Protein AF-A0A0F3QF78-F1 (afdb_monomer_lite)

Foldseek 3Di:
DQDPVNLLVLLVLLLVLLVVCAVVLCVLCVVVVVVQFQWKWKKKAFQQQKIFINTYPDDSVLSVCCSHPAQDQFDVVLVVQQPDAADPKDKDWDDQDCVVGDCVRHVPLVSCVVRVNSARKMWIWHCDPQGIIMIMITHGDDDNVVSVVCCVVCVVVVSVSVVSCCVSCVVVPDCPPVSNIRGHPDGGGRDHPD

Organism: NCBI:txid1359193

Secondary structure (DSSP, 8-state):
---HHHHHHHHHHHHHHHHHHHHHHHHHHHHHHTTT--EEEEEEEETTSEEEEEE-S--HHHHHHHHHH--S--HHHHHHHHH--SSS-EEEEPPSSGGGS-TTT-HHHHHHHHTT--TT-EEEEEEETTTEEEEEEEE-SS-HHHHHHHHHH-HHHHHHHHHHHHHHTTTTS--SSGGG-EE-SS--------

Structure (mmCIF, N/CA/C/O backbone):
data_AF-A0A0F3QF78-F1
#
_entry.id   AF-A0A0F3QF78-F1
#
loop_
_atom_site.group_PDB
_atom_site.id
_atom_site.type_symbol
_atom_site.label_atom_id
_atom_site.label_alt_id
_atom_site.label_comp_id
_atom_site.label_asym_id
_atom_site.label_entity_id
_atom_site.label_seq_id
_atom_site.pdbx_PDB_ins_code
_atom_site.Cartn_x
_atom_site.Cartn_y
_atom_site.Cartn_z
_atom_site.occupancy
_atom_site.B_iso_or_equiv
_atom_site.auth_seq_id
_atom_site.auth_comp_id
_atom_site.auth_asym_id
_atom_site.auth_atom_id
_atom_site.pdbx_PDB_model_num
ATOM 1 N N . MET A 1 1 ? -8.004 -9.080 23.004 1.00 41.56 1 MET A N 1
ATOM 2 C CA . MET A 1 1 ? -7.334 -10.074 22.142 1.00 41.56 1 MET A CA 1
ATOM 3 C C . MET A 1 1 ? -8.347 -10.484 21.096 1.00 41.56 1 MET A C 1
ATOM 5 O O . MET A 1 1 ? -9.392 -10.972 21.491 1.00 41.56 1 MET A O 1
ATOM 9 N N . LEU A 1 2 ? -8.104 -10.202 19.815 1.00 51.88 2 LEU A N 1
ATOM 10 C CA . LEU A 1 2 ? -8.829 -10.888 18.743 1.00 51.88 2 LEU A CA 1
ATOM 11 C C . LEU A 1 2 ? -8.222 -12.293 18.626 1.00 51.88 2 LEU A C 1
ATOM 13 O O . LEU A 1 2 ? -7.009 -12.409 18.447 1.00 51.88 2 LEU A O 1
ATOM 17 N N . ASP A 1 3 ? -9.034 -13.339 18.768 1.00 61.72 3 ASP A N 1
ATOM 18 C CA . ASP A 1 3 ? -8.589 -14.725 18.591 1.00 61.72 3 ASP A CA 1
ATOM 19 C C . ASP A 1 3 ? -8.115 -14.983 17.149 1.00 61.72 3 ASP A C 1
ATOM 21 O O . ASP A 1 3 ? -8.590 -14.363 16.196 1.00 61.72 3 ASP A O 1
ATOM 25 N N . MET A 1 4 ? -7.177 -15.919 16.956 1.00 56.44 4 MET A N 1
ATOM 26 C CA . MET A 1 4 ? -6.619 -16.223 15.624 1.00 56.44 4 MET A CA 1
ATOM 27 C C . MET A 1 4 ? -7.665 -16.698 14.599 1.00 56.44 4 MET A C 1
ATOM 29 O O . MET A 1 4 ? -7.493 -16.449 13.404 1.00 56.44 4 MET A O 1
ATOM 33 N N . LEU A 1 5 ? -8.734 -17.361 15.053 1.00 55.44 5 LEU A N 1
ATOM 34 C CA . LEU A 1 5 ? -9.875 -17.742 14.211 1.00 55.44 5 LEU A CA 1
ATOM 35 C C . LEU A 1 5 ? -10.609 -16.497 13.686 1.00 55.44 5 LEU A C 1
ATOM 37 O O . LEU A 1 5 ? -10.837 -16.383 12.484 1.00 55.44 5 LEU A O 1
ATOM 41 N N . ASN A 1 6 ? -10.823 -15.502 14.550 1.00 70.06 6 ASN A N 1
ATOM 42 C CA . ASN A 1 6 ? -11.482 -14.241 14.209 1.00 70.06 6 ASN A CA 1
ATOM 43 C C . ASN A 1 6 ? -10.662 -13.407 13.196 1.00 70.06 6 ASN A C 1
ATOM 45 O O . ASN A 1 6 ? -11.210 -12.823 12.264 1.00 70.06 6 ASN A O 1
ATOM 49 N N . LEU A 1 7 ? -9.325 -13.420 13.294 1.00 74.38 7 LEU A N 1
ATOM 50 C CA . LEU A 1 7 ? -8.454 -12.757 12.306 1.00 74.38 7 LEU A CA 1
ATOM 51 C C . LEU A 1 7 ? -8.557 -13.368 10.902 1.00 74.38 7 LEU A C 1
ATOM 53 O O . LEU A 1 7 ? -8.432 -12.655 9.909 1.00 74.38 7 LEU A O 1
ATOM 57 N N . THR A 1 8 ? -8.749 -14.684 10.809 1.00 79.75 8 THR A N 1
ATOM 58 C CA . THR A 1 8 ? -8.844 -15.373 9.514 1.00 79.75 8 THR A CA 1
ATOM 59 C C . THR A 1 8 ? -10.152 -15.020 8.813 1.00 79.75 8 THR A C 1
ATOM 61 O O . THR A 1 8 ? -10.133 -14.664 7.638 1.00 79.75 8 THR A O 1
ATOM 64 N N . GLU A 1 9 ? -11.265 -15.037 9.547 1.00 83.12 9 GLU A N 1
ATOM 65 C CA . GLU A 1 9 ? -12.579 -14.630 9.037 1.00 83.12 9 GLU A CA 1
ATOM 66 C C . GLU A 1 9 ? -12.606 -13.145 8.657 1.00 83.12 9 GLU A C 1
ATOM 68 O O . GLU A 1 9 ? -13.048 -12.788 7.565 1.00 83.12 9 GLU A O 1
ATOM 73 N N . THR A 1 10 ? -12.049 -12.280 9.509 1.00 84.94 10 THR A N 1
ATOM 74 C CA . THR A 1 10 ? -11.982 -10.837 9.246 1.00 84.94 10 THR A CA 1
ATOM 75 C C . THR A 1 10 ? -11.169 -10.532 7.985 1.00 84.94 10 THR A C 1
ATOM 77 O O . THR A 1 10 ? -11.628 -9.804 7.105 1.00 84.94 10 THR A O 1
ATOM 80 N N . ASN A 1 11 ? -9.987 -11.139 7.830 1.00 91.88 11 ASN A N 1
ATOM 81 C CA . ASN A 1 11 ? -9.174 -10.939 6.628 1.00 91.88 11 ASN A CA 1
ATOM 82 C C . ASN A 1 11 ? -9.840 -11.521 5.370 1.00 91.88 11 ASN A C 1
ATOM 84 O O . ASN A 1 11 ? -9.614 -11.002 4.278 1.00 91.88 11 ASN A O 1
ATOM 88 N N . ALA A 1 12 ? -10.670 -12.561 5.499 1.00 91.31 12 ALA A N 1
ATOM 89 C CA . ALA A 1 12 ? -11.446 -13.087 4.381 1.00 91.31 12 ALA A CA 1
ATOM 90 C C . ALA A 1 12 ? -12.520 -12.091 3.909 1.00 91.31 12 ALA A C 1
ATOM 92 O O . ALA A 1 12 ? -12.673 -11.901 2.703 1.00 91.31 12 ALA A O 1
ATOM 93 N N . LEU A 1 13 ? -13.215 -11.409 4.828 1.00 92.56 13 LEU A N 1
ATOM 94 C CA . LEU A 1 13 ? -14.165 -10.341 4.481 1.00 92.56 13 LEU A CA 1
ATOM 95 C C . LEU A 1 13 ? -13.466 -9.165 3.789 1.00 92.56 13 LEU A C 1
ATOM 97 O O . LEU A 1 13 ? -13.907 -8.724 2.727 1.00 92.56 13 LEU A O 1
ATOM 101 N N . ALA A 1 14 ? -12.325 -8.726 4.323 1.00 94.38 14 ALA A N 1
ATOM 102 C CA . ALA A 1 14 ? -11.518 -7.676 3.707 1.00 94.38 14 ALA A CA 1
ATOM 103 C C . ALA A 1 14 ? -11.024 -8.067 2.303 1.00 94.38 14 ALA A C 1
ATOM 105 O O . ALA A 1 14 ? -10.993 -7.231 1.398 1.00 94.38 14 ALA A O 1
ATOM 106 N N . TYR A 1 15 ? -10.696 -9.344 2.085 1.00 94.88 15 TYR A N 1
ATOM 107 C CA . TYR A 1 15 ? -10.351 -9.860 0.762 1.00 94.88 15 TYR A CA 1
ATOM 108 C C . TYR A 1 15 ? -11.537 -9.820 -0.214 1.00 94.88 15 TYR A C 1
ATOM 110 O O . TYR A 1 15 ? -11.370 -9.404 -1.360 1.00 94.88 15 TYR A O 1
ATOM 118 N N . GLN A 1 16 ? -12.748 -10.179 0.226 1.00 94.31 16 GLN A N 1
ATOM 119 C CA . GLN A 1 16 ? -13.951 -10.045 -0.609 1.00 94.31 16 GLN A CA 1
ATOM 120 C C . GLN A 1 16 ? -14.228 -8.584 -0.970 1.00 94.31 16 GLN A C 1
ATOM 122 O O . GLN A 1 16 ? -14.520 -8.270 -2.128 1.00 94.31 16 GLN A O 1
ATOM 127 N N . TYR A 1 17 ? -14.065 -7.673 -0.008 1.00 95.69 17 TYR A N 1
ATOM 128 C CA . TYR A 1 17 ? -14.148 -6.246 -0.284 1.00 95.69 17 TYR A CA 1
ATOM 129 C C . TYR A 1 17 ? -13.103 -5.825 -1.323 1.00 95.69 17 TYR A C 1
ATOM 131 O O . TYR A 1 17 ? -13.468 -5.242 -2.344 1.00 95.69 17 TYR A O 1
ATOM 139 N N . TYR A 1 18 ? -11.835 -6.201 -1.137 1.00 94.62 18 TYR A N 1
ATOM 140 C CA . TYR A 1 18 ? -10.762 -5.948 -2.099 1.00 94.62 18 TYR A CA 1
ATOM 141 C C . TYR A 1 18 ? -11.145 -6.388 -3.523 1.00 94.62 18 TYR A C 1
ATOM 143 O O . TYR A 1 18 ? -11.019 -5.587 -4.458 1.00 94.62 18 TYR A O 1
ATOM 151 N N . LEU A 1 19 ? -11.676 -7.605 -3.694 1.00 94.06 19 LEU A N 1
ATOM 152 C CA . LEU A 1 19 ? -12.116 -8.119 -4.997 1.00 94.06 19 LEU A CA 1
ATOM 153 C C . LEU A 1 19 ? -13.205 -7.236 -5.620 1.00 94.06 19 LEU A C 1
ATOM 155 O O . LEU A 1 19 ? -13.133 -6.909 -6.806 1.00 94.06 19 LEU A O 1
ATOM 159 N N . SER A 1 20 ? -14.167 -6.774 -4.817 1.00 94.31 20 SER A N 1
ATOM 160 C CA . SER A 1 20 ? -15.244 -5.892 -5.286 1.00 94.31 20 SER A CA 1
ATOM 161 C C . SER A 1 20 ? -14.746 -4.525 -5.785 1.00 94.31 20 SER A C 1
ATOM 163 O O . SER A 1 20 ? -15.390 -3.898 -6.629 1.00 94.31 20 SER A O 1
ATOM 165 N N . THR A 1 21 ? -13.579 -4.066 -5.315 1.00 93.69 21 THR A N 1
ATOM 166 C CA . THR A 1 21 ? -13.023 -2.753 -5.686 1.00 93.69 21 THR A CA 1
ATOM 167 C C . THR A 1 21 ? -12.206 -2.759 -6.981 1.00 93.69 21 THR A C 1
ATOM 169 O O . THR A 1 21 ? -12.009 -1.694 -7.567 1.00 93.69 21 THR A O 1
ATOM 172 N N . GLN A 1 22 ? -11.767 -3.923 -7.482 1.00 91.56 22 GLN A N 1
ATOM 173 C CA . GLN A 1 22 ? -10.723 -4.019 -8.518 1.00 91.56 22 GLN A CA 1
ATOM 174 C C . GLN A 1 22 ? -11.031 -3.260 -9.806 1.00 91.56 22 GLN A C 1
ATOM 176 O O . GLN A 1 22 ? -10.193 -2.509 -10.308 1.00 91.56 22 GLN A O 1
ATOM 181 N N . LYS A 1 23 ? -12.253 -3.402 -10.327 1.00 90.69 23 LYS A N 1
ATOM 182 C CA . LYS A 1 23 ? -12.660 -2.707 -11.555 1.00 90.69 23 LYS A CA 1
ATOM 183 C C . LYS A 1 23 ? -12.596 -1.188 -11.387 1.00 90.69 23 LYS A C 1
ATOM 185 O O . LYS A 1 23 ? -12.141 -0.490 -12.287 1.00 90.69 23 LYS A O 1
ATOM 190 N N . ARG A 1 24 ? -13.042 -0.683 -10.233 1.00 92.56 24 ARG A N 1
ATOM 191 C CA . ARG A 1 24 ? -13.052 0.754 -9.936 1.00 92.56 24 ARG A CA 1
ATOM 192 C C . ARG A 1 24 ? -11.651 1.280 -9.681 1.00 92.56 24 ARG A C 1
ATOM 194 O O . ARG A 1 24 ? -11.313 2.319 -10.232 1.00 92.56 24 ARG A O 1
ATOM 201 N N . LEU A 1 25 ? -10.840 0.548 -8.913 1.00 91.44 25 LEU A N 1
ATOM 202 C CA . LEU A 1 25 ? -9.431 0.881 -8.722 1.00 91.44 25 LEU A CA 1
ATOM 203 C C . LEU A 1 25 ? -8.745 1.029 -10.073 1.00 91.44 25 LEU A C 1
ATOM 205 O O . LEU A 1 25 ? -8.172 2.084 -10.317 1.00 91.44 25 LEU A O 1
ATOM 209 N N . LYS A 1 26 ? -8.917 0.055 -10.978 1.00 88.44 26 LYS A N 1
ATOM 210 C CA . LYS A 1 26 ? -8.410 0.124 -12.354 1.00 88.44 26 LYS A CA 1
ATOM 211 C C . LYS A 1 26 ? -8.731 1.424 -13.061 1.00 88.44 26 LYS A C 1
ATOM 213 O O . LYS A 1 26 ? -7.821 2.132 -13.472 1.00 88.44 26 LYS A O 1
ATOM 218 N N . THR A 1 27 ? -9.999 1.798 -13.110 1.00 89.94 27 THR A N 1
ATOM 219 C CA . THR A 1 27 ? -10.388 3.065 -13.731 1.00 89.94 27 THR A CA 1
ATOM 220 C C . THR A 1 27 ? -9.729 4.282 -13.074 1.00 89.94 27 THR A C 1
ATOM 222 O O . THR A 1 27 ? -9.403 5.238 -13.772 1.00 89.94 27 THR A O 1
ATOM 225 N N . ILE A 1 28 ? -9.517 4.263 -11.755 1.00 90.94 28 ILE A N 1
ATOM 226 C CA . ILE A 1 28 ? -8.902 5.386 -11.041 1.00 90.94 28 ILE A CA 1
ATOM 227 C C . ILE A 1 28 ? -7.410 5.498 -11.371 1.00 90.94 28 ILE A C 1
ATOM 229 O O . ILE A 1 28 ? -6.971 6.609 -11.641 1.00 90.94 28 ILE A O 1
ATOM 233 N N . TYR A 1 29 ? -6.640 4.402 -11.392 1.00 85.94 29 TYR A N 1
ATOM 234 C CA . TYR A 1 29 ? -5.182 4.464 -11.615 1.00 85.94 29 TYR A CA 1
ATOM 235 C C . TYR A 1 29 ? -4.748 4.304 -13.083 1.00 85.94 29 TYR A C 1
ATOM 237 O O . TYR A 1 29 ? -3.570 4.493 -13.373 1.00 85.94 29 TYR A O 1
ATOM 245 N N . ASP A 1 30 ? -5.658 4.016 -14.021 1.00 85.88 30 ASP A N 1
ATOM 246 C CA . ASP A 1 30 ? -5.328 3.792 -15.443 1.00 85.88 30 ASP A CA 1
ATOM 247 C C . ASP A 1 30 ? -4.498 4.932 -16.067 1.00 85.88 30 ASP A C 1
ATOM 249 O O . ASP A 1 30 ? -3.642 4.692 -16.920 1.00 85.88 30 ASP A O 1
ATOM 253 N N . HIS A 1 31 ? -4.686 6.171 -15.601 1.00 80.50 31 HIS A N 1
ATOM 254 C CA . HIS A 1 31 ? -3.882 7.311 -16.040 1.00 80.50 31 HIS A CA 1
ATOM 255 C C . HIS A 1 31 ? -2.394 7.175 -15.661 1.00 80.50 31 HIS A C 1
ATOM 257 O O . HIS A 1 31 ? -1.539 7.547 -16.458 1.00 80.50 31 HIS A O 1
ATOM 263 N N . LEU A 1 32 ? -2.058 6.585 -14.509 1.00 79.12 32 LEU A N 1
ATOM 264 C CA . LEU A 1 32 ? -0.670 6.348 -14.088 1.00 79.12 32 LEU A CA 1
ATOM 265 C C . LEU A 1 32 ? 0.006 5.243 -14.908 1.00 79.12 32 LEU A C 1
ATOM 267 O O . LEU A 1 32 ? 1.188 5.362 -15.230 1.00 79.12 32 LEU A O 1
ATOM 271 N N . ILE A 1 33 ? -0.746 4.217 -15.327 1.00 79.94 33 ILE A N 1
ATOM 272 C CA . ILE A 1 33 ? -0.226 3.173 -16.229 1.00 79.94 33 ILE A CA 1
ATOM 273 C C . ILE A 1 33 ? 0.268 3.803 -17.528 1.00 79.94 33 ILE A C 1
ATOM 275 O O . ILE A 1 33 ? 1.361 3.490 -17.995 1.00 79.94 33 ILE A O 1
ATOM 279 N N . SER A 1 34 ? -0.516 4.729 -18.091 1.00 78.75 34 SER A N 1
ATOM 280 C CA . SER A 1 34 ? -0.160 5.414 -19.340 1.00 78.75 34 SER A CA 1
ATOM 281 C C . SER A 1 34 ? 1.133 6.237 -19.246 1.00 78.75 34 SER A C 1
ATOM 283 O O . SER A 1 34 ? 1.720 6.574 -20.271 1.00 78.75 34 SER A O 1
ATOM 285 N N . LEU A 1 35 ? 1.605 6.510 -18.025 1.00 78.06 35 LEU A N 1
ATOM 286 C CA . LEU A 1 35 ? 2.819 7.267 -17.721 1.00 78.06 35 LEU A CA 1
ATOM 287 C C . LEU A 1 35 ? 4.013 6.358 -17.383 1.00 78.06 35 LEU A C 1
ATOM 289 O O . LEU A 1 35 ? 5.064 6.852 -16.985 1.00 78.06 35 LEU A O 1
ATOM 293 N N . GLY A 1 36 ? 3.868 5.039 -17.548 1.00 79.25 36 GLY A N 1
ATOM 294 C CA . GLY A 1 36 ? 4.932 4.068 -17.289 1.00 79.25 36 GLY A CA 1
ATOM 295 C C . GLY A 1 36 ? 5.011 3.590 -15.839 1.00 79.25 36 GLY A C 1
ATOM 296 O O . GLY A 1 36 ? 6.038 3.043 -15.443 1.00 79.25 36 GLY A O 1
ATOM 297 N N . VAL A 1 37 ? 3.944 3.771 -15.051 1.00 83.44 37 VAL A N 1
ATOM 298 C CA . VAL A 1 37 ? 3.830 3.246 -13.684 1.00 83.44 37 VAL A CA 1
ATOM 299 C C . VAL A 1 37 ? 2.855 2.059 -13.681 1.00 83.44 37 VAL A C 1
ATOM 301 O O . VAL A 1 37 ? 1.656 2.237 -13.456 1.00 83.44 37 VAL A O 1
ATOM 304 N N . PRO A 1 38 ? 3.327 0.834 -13.987 1.00 82.75 38 PRO A N 1
ATOM 305 C CA . PRO A 1 38 ? 2.468 -0.338 -14.175 1.00 82.75 38 PRO A CA 1
ATOM 306 C C . PRO A 1 38 ? 1.800 -0.832 -12.890 1.00 82.75 38 PRO A C 1
ATOM 308 O O . PRO A 1 38 ? 0.838 -1.596 -12.960 1.00 82.75 38 PRO A O 1
ATOM 311 N N . PHE A 1 39 ? 2.295 -0.420 -11.724 1.00 87.31 39 PHE A N 1
ATOM 312 C CA . PHE A 1 39 ? 1.766 -0.830 -10.431 1.00 87.31 39 PHE A CA 1
ATOM 313 C C . PHE A 1 39 ? 1.441 0.383 -9.575 1.00 87.31 39 PHE A C 1
ATOM 315 O O . PHE A 1 39 ? 2.299 1.237 -9.340 1.00 87.31 39 PHE A O 1
ATOM 322 N N . PHE A 1 40 ? 0.223 0.385 -9.045 1.00 90.31 40 PHE A N 1
ATOM 323 C CA . PHE A 1 40 ? -0.203 1.298 -8.001 1.00 90.31 40 PHE A CA 1
ATOM 324 C C . PHE A 1 40 ? -0.798 0.510 -6.834 1.00 90.31 40 PHE A C 1
ATOM 326 O O . PHE A 1 40 ? -1.651 -0.364 -7.026 1.00 90.31 40 PHE A O 1
ATOM 333 N N . GLY A 1 41 ? -0.393 0.847 -5.617 1.00 92.56 41 GLY A N 1
ATOM 334 C CA . GLY A 1 41 ? -1.006 0.325 -4.406 1.00 92.56 41 GLY A CA 1
ATOM 335 C C . GLY A 1 41 ? -1.268 1.422 -3.391 1.00 92.56 41 GLY A C 1
ATOM 336 O O . GLY A 1 41 ? -0.461 2.323 -3.215 1.00 92.56 41 GLY A O 1
ATOM 337 N N . TYR A 1 42 ? -2.386 1.314 -2.693 1.00 96.12 42 TYR A N 1
ATOM 338 C CA . TYR A 1 42 ? -2.726 2.129 -1.540 1.00 96.12 42 TYR A CA 1
ATOM 339 C C . TYR A 1 42 ? -2.887 1.221 -0.326 1.00 96.12 42 TYR A C 1
ATOM 341 O O . TYR A 1 42 ? -3.539 0.179 -0.410 1.00 96.12 42 TYR A O 1
ATOM 349 N N . ILE A 1 43 ? -2.320 1.610 0.812 1.00 96.31 43 ILE A N 1
ATOM 350 C CA . ILE A 1 43 ? -2.610 0.974 2.094 1.00 96.31 43 ILE A CA 1
ATOM 351 C C . ILE A 1 43 ? -2.852 2.049 3.147 1.00 96.31 43 ILE A C 1
ATOM 353 O O . ILE A 1 43 ? -1.973 2.860 3.429 1.00 96.31 43 ILE A O 1
ATOM 357 N N . LYS A 1 44 ? -4.023 2.002 3.783 1.00 97.38 44 LYS A N 1
ATOM 358 C CA . LYS A 1 44 ? -4.313 2.758 5.008 1.00 97.38 44 LYS A CA 1
ATOM 359 C C . LYS A 1 44 ? -4.020 1.892 6.219 1.00 97.38 44 LYS A C 1
ATOM 361 O O . LYS A 1 44 ? -4.514 0.772 6.274 1.00 97.38 44 LYS A O 1
ATOM 366 N N . ILE A 1 45 ? -3.243 2.375 7.180 1.00 95.75 45 ILE A N 1
ATOM 367 C CA . ILE A 1 45 ? -2.721 1.577 8.294 1.00 95.75 45 ILE A CA 1
ATOM 368 C C . ILE A 1 45 ? -3.003 2.289 9.616 1.00 95.75 45 ILE A C 1
ATOM 370 O O . ILE A 1 45 ? -2.634 3.448 9.786 1.00 95.75 45 ILE A O 1
ATOM 374 N N . PHE A 1 46 ? -3.597 1.582 10.576 1.00 95.06 46 PHE A N 1
ATOM 375 C CA . PHE A 1 46 ? -3.970 2.116 11.886 1.00 95.06 46 PHE A CA 1
ATOM 376 C C . PHE A 1 46 ? -3.066 1.582 13.008 1.00 95.06 46 PHE A C 1
ATOM 378 O O . PHE A 1 46 ? -2.440 0.524 12.893 1.00 95.06 46 PHE A O 1
ATOM 385 N N . LYS A 1 47 ? -3.019 2.304 14.138 1.00 92.62 47 LYS A N 1
ATOM 386 C CA . LYS A 1 47 ? -2.219 1.930 15.325 1.00 92.62 47 LYS A CA 1
ATOM 387 C C . LYS A 1 47 ? -2.593 0.566 15.908 1.00 92.62 47 LYS A C 1
ATOM 389 O O . LYS A 1 47 ? -1.747 -0.138 16.457 1.00 92.62 47 LYS A O 1
ATOM 394 N N . ASP A 1 48 ? -3.859 0.177 15.800 1.00 91.94 48 ASP A N 1
ATOM 395 C CA . ASP A 1 48 ? -4.353 -1.099 16.321 1.00 91.94 48 ASP A CA 1
ATOM 396 C C . ASP A 1 48 ? -3.940 -2.314 15.473 1.00 91.94 48 ASP A C 1
ATOM 398 O O . ASP A 1 48 ? -4.207 -3.445 15.875 1.00 91.94 48 ASP A O 1
ATOM 402 N N . GLY A 1 49 ? -3.255 -2.088 14.347 1.00 92.25 49 GLY A N 1
ATOM 403 C CA . GLY A 1 49 ? -2.850 -3.125 13.405 1.00 92.25 49 GLY A CA 1
ATOM 404 C C . GLY A 1 49 ? -3.888 -3.405 12.322 1.00 92.25 49 GLY A C 1
ATOM 405 O O . GLY A 1 49 ? -3.606 -4.211 11.434 1.00 92.25 49 GLY A O 1
ATOM 406 N N . SER A 1 50 ? -5.056 -2.755 12.360 1.00 94.81 50 SER A N 1
ATOM 407 C CA . SER A 1 50 ? -6.005 -2.797 11.251 1.00 94.81 50 SER A CA 1
ATOM 408 C C . SER A 1 50 ? -5.470 -2.021 10.051 1.00 94.81 50 SER A C 1
ATOM 410 O O . SER A 1 50 ? -4.675 -1.083 10.187 1.00 94.81 50 SER A O 1
ATOM 412 N N . TYR A 1 51 ? -5.872 -2.432 8.854 1.00 96.12 51 TYR A N 1
ATOM 413 C CA . TYR A 1 51 ? -5.440 -1.797 7.623 1.00 96.12 51 TYR A CA 1
ATOM 414 C C . TYR A 1 51 ? -6.399 -2.072 6.461 1.00 96.12 51 TYR A C 1
ATOM 416 O O . TYR A 1 51 ? -7.124 -3.066 6.444 1.00 96.12 51 TYR A O 1
ATOM 424 N N . LEU A 1 52 ? -6.380 -1.184 5.470 1.00 96.88 52 LEU A N 1
ATOM 425 C CA . LEU A 1 52 ? -7.136 -1.296 4.228 1.00 96.88 52 LEU A CA 1
ATOM 426 C C . LEU A 1 52 ? -6.164 -1.341 3.043 1.00 96.88 52 LEU A C 1
ATOM 428 O O . LEU A 1 52 ? -5.604 -0.295 2.710 1.00 96.88 52 LEU A O 1
ATOM 432 N N . PRO A 1 53 ? -5.957 -2.503 2.401 1.00 94.88 53 PRO A N 1
ATOM 433 C CA . PRO A 1 53 ? -5.148 -2.602 1.194 1.00 94.88 53 PRO A CA 1
ATOM 434 C C . PRO A 1 53 ? -6.015 -2.461 -0.068 1.00 94.88 53 PRO A C 1
ATOM 436 O O . PRO A 1 53 ? -6.969 -3.208 -0.280 1.00 94.88 53 PRO A O 1
ATOM 439 N N . LEU A 1 54 ? -5.645 -1.540 -0.950 1.00 94.31 54 LEU A N 1
ATOM 440 C CA . LEU A 1 54 ? -6.210 -1.368 -2.286 1.00 94.31 54 LEU A CA 1
ATOM 441 C C . LEU A 1 54 ? -5.062 -1.407 -3.292 1.00 94.31 54 LEU A C 1
ATOM 443 O O . LEU A 1 54 ? -4.428 -0.398 -3.585 1.00 94.31 54 LEU A O 1
ATOM 447 N N . ILE A 1 55 ? -4.763 -2.605 -3.783 1.00 90.12 55 ILE A N 1
ATOM 448 C CA . ILE A 1 55 ? -3.629 -2.857 -4.674 1.00 90.12 55 ILE A CA 1
ATOM 449 C C . ILE A 1 55 ? -4.140 -3.214 -6.060 1.00 90.12 55 ILE A C 1
ATOM 451 O O . ILE A 1 55 ? -5.071 -4.008 -6.207 1.00 90.12 55 ILE A O 1
ATOM 455 N N . SER A 1 56 ? -3.529 -2.617 -7.070 1.00 84.12 56 SER A N 1
ATOM 456 C CA . SER A 1 56 ? -3.957 -2.770 -8.444 1.00 84.12 56 SER A CA 1
ATOM 457 C C . SER A 1 56 ? -3.002 -3.586 -9.307 1.00 84.12 56 SER A C 1
ATOM 459 O O . SER A 1 56 ? -1.861 -3.828 -8.926 1.00 84.12 56 SER A O 1
ATOM 461 N N . ASN A 1 57 ? -3.500 -3.998 -10.479 1.00 74.94 57 ASN A N 1
ATOM 462 C CA . ASN A 1 57 ? -2.750 -4.723 -11.507 1.00 74.94 57 ASN A CA 1
ATOM 463 C C . ASN A 1 57 ? -2.024 -5.972 -10.983 1.00 74.94 57 ASN A C 1
ATOM 465 O O . ASN A 1 57 ? -0.878 -6.238 -11.339 1.00 74.94 57 ASN A O 1
ATOM 469 N N . ILE A 1 58 ? -2.682 -6.715 -10.094 1.00 83.00 58 ILE A N 1
ATOM 470 C CA . ILE A 1 58 ? -2.075 -7.837 -9.390 1.00 83.00 58 ILE A CA 1
ATOM 471 C C . ILE A 1 58 ? -2.936 -9.084 -9.494 1.00 83.00 58 ILE A C 1
ATOM 473 O O . ILE A 1 58 ? -4.154 -9.006 -9.675 1.00 83.00 58 ILE A O 1
ATOM 477 N N . THR A 1 59 ? -2.296 -10.244 -9.399 1.00 84.88 59 THR A N 1
ATOM 478 C CA . THR A 1 59 ? -2.997 -11.514 -9.530 1.00 84.88 59 THR A CA 1
ATOM 479 C C . THR A 1 59 ? -3.820 -11.824 -8.282 1.00 84.88 59 THR A C 1
ATOM 481 O O . THR A 1 59 ? -3.503 -11.413 -7.158 1.00 84.88 59 THR A O 1
ATOM 484 N N . THR A 1 60 ? -4.904 -12.571 -8.474 1.00 87.12 60 THR A N 1
ATOM 485 C CA . THR A 1 60 ? -5.770 -13.019 -7.381 1.00 87.12 60 THR A CA 1
ATOM 486 C C . THR A 1 60 ? -4.996 -13.893 -6.390 1.00 87.12 60 THR A C 1
ATOM 488 O O . THR A 1 60 ? -5.229 -13.787 -5.185 1.00 87.12 60 THR A O 1
ATOM 491 N N . GLU A 1 61 ? -4.028 -14.671 -6.879 1.00 90.69 61 GLU A N 1
ATOM 492 C CA . GLU A 1 61 ? -3.144 -15.537 -6.098 1.00 90.69 61 GLU A CA 1
ATOM 493 C C . GLU A 1 61 ? -2.253 -14.739 -5.145 1.00 90.69 61 GLU A C 1
ATOM 495 O O . GLU A 1 61 ? -2.149 -15.098 -3.971 1.00 90.69 61 GLU A O 1
ATOM 500 N N . PHE A 1 62 ? -1.650 -13.635 -5.607 1.00 91.50 62 PHE A N 1
ATOM 501 C CA . PHE A 1 62 ? -0.851 -12.772 -4.734 1.00 91.50 62 PHE A CA 1
ATOM 502 C C . PHE A 1 62 ? -1.700 -12.245 -3.582 1.00 91.50 62 PHE A C 1
ATOM 504 O O . PHE A 1 62 ? -1.297 -12.324 -2.426 1.00 91.50 62 PHE A O 1
ATOM 511 N N . MET A 1 63 ? -2.890 -11.720 -3.878 1.00 92.06 63 MET A N 1
ATOM 512 C CA . MET A 1 63 ? -3.722 -11.119 -2.839 1.00 92.06 63 MET A CA 1
ATOM 513 C C . MET A 1 63 ? -4.270 -12.170 -1.886 1.00 92.06 63 MET A C 1
ATOM 515 O O . MET A 1 63 ? -4.302 -11.944 -0.679 1.00 92.06 63 MET A O 1
ATOM 519 N N . GLN A 1 64 ? -4.621 -13.352 -2.390 1.00 91.56 64 GLN A N 1
ATOM 520 C CA . GLN A 1 64 ? -4.989 -14.472 -1.535 1.00 91.56 64 GLN A CA 1
ATOM 521 C C . GLN A 1 64 ? -3.838 -14.846 -0.589 1.00 91.56 64 GLN A C 1
ATOM 523 O O . GLN A 1 64 ? -4.064 -15.009 0.614 1.00 91.56 64 GLN A O 1
ATOM 528 N N . ALA A 1 65 ? -2.602 -14.929 -1.091 1.00 91.38 65 ALA A N 1
ATOM 529 C CA . ALA A 1 65 ? -1.412 -15.152 -0.273 1.00 91.38 65 ALA A CA 1
ATOM 530 C C . ALA A 1 65 ? -1.196 -14.011 0.735 1.00 91.38 65 ALA A C 1
ATOM 532 O O . ALA A 1 65 ? -0.942 -14.266 1.911 1.00 91.38 65 ALA A O 1
ATOM 533 N N . TYR A 1 66 ? -1.383 -12.761 0.312 1.00 92.25 66 TYR A N 1
ATOM 534 C CA . TYR A 1 66 ? -1.253 -11.583 1.159 1.00 92.25 66 TYR A CA 1
ATOM 535 C C . TYR A 1 66 ? -2.209 -11.654 2.362 1.00 92.25 66 TYR A C 1
ATOM 537 O O . TYR A 1 66 ? -1.763 -11.636 3.508 1.00 92.25 66 TYR A O 1
ATOM 545 N N . PHE A 1 67 ? -3.514 -11.836 2.138 1.00 92.38 67 PHE A N 1
ATOM 546 C CA . PHE A 1 67 ? -4.501 -11.876 3.227 1.00 92.38 67 PHE A CA 1
ATOM 547 C C . PHE A 1 67 ? -4.377 -13.122 4.127 1.00 92.38 67 PHE A C 1
ATOM 549 O O . PHE A 1 67 ? -4.693 -13.061 5.324 1.00 92.38 67 PHE A O 1
ATOM 556 N N . SER A 1 68 ? -3.910 -14.252 3.583 1.00 87.12 68 SER A N 1
ATOM 557 C CA . SER A 1 68 ? -3.820 -15.524 4.316 1.00 87.12 68 SER A CA 1
ATOM 558 C C . SER A 1 68 ? -2.513 -15.698 5.095 1.00 87.12 68 SER A C 1
ATOM 560 O O . SER A 1 68 ? -2.554 -16.142 6.248 1.00 87.12 68 SER A O 1
ATOM 562 N N . ILE A 1 69 ? -1.371 -15.318 4.518 1.00 84.69 69 ILE A N 1
ATOM 563 C CA . ILE A 1 69 ? -0.029 -15.602 5.051 1.00 84.69 69 ILE A CA 1
ATOM 564 C C . ILE A 1 69 ? 0.518 -14.416 5.845 1.00 84.69 69 ILE A C 1
ATOM 566 O O . ILE A 1 69 ? 1.138 -14.610 6.893 1.00 84.69 69 ILE A O 1
ATOM 570 N N . ILE A 1 70 ? 0.280 -13.184 5.393 1.00 89.00 70 ILE A N 1
ATOM 571 C CA . ILE A 1 70 ? 0.898 -12.006 6.002 1.00 89.00 70 ILE A CA 1
ATOM 572 C C . ILE A 1 70 ? 0.198 -11.670 7.319 1.00 89.00 70 ILE A C 1
ATOM 574 O O . ILE A 1 70 ? -0.984 -11.337 7.368 1.00 89.00 70 ILE A O 1
ATOM 578 N N . LYS A 1 71 ? 0.951 -11.754 8.421 1.00 88.06 71 LYS A N 1
ATOM 579 C CA . LYS A 1 71 ? 0.463 -11.451 9.779 1.00 88.06 71 LYS A CA 1
ATOM 580 C C . LYS A 1 71 ? 1.109 -10.214 10.401 1.00 88.06 71 LYS A C 1
ATOM 582 O O . LYS A 1 71 ? 0.726 -9.834 11.505 1.00 88.06 71 LYS A O 1
ATOM 587 N N . ASN A 1 72 ? 2.077 -9.598 9.731 1.00 89.81 72 ASN A N 1
ATOM 588 C CA . ASN A 1 72 ? 2.781 -8.400 10.182 1.00 89.81 72 ASN A CA 1
ATOM 589 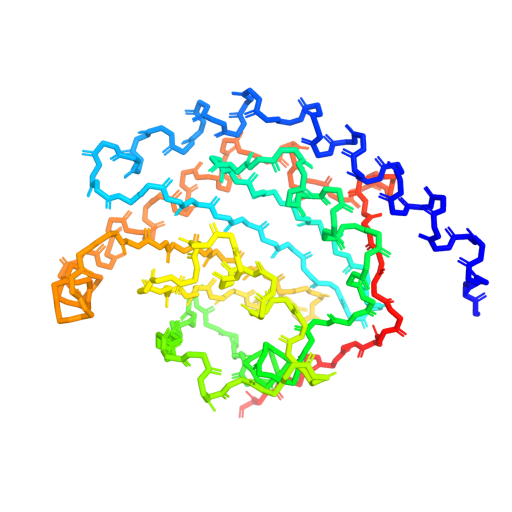C C . ASN A 1 72 ? 3.224 -7.555 8.973 1.00 89.81 72 ASN A C 1
ATOM 591 O O . ASN A 1 72 ? 3.357 -8.106 7.883 1.00 89.81 72 ASN A O 1
ATOM 595 N N . GLN A 1 73 ? 3.458 -6.249 9.166 1.00 88.19 73 GLN A N 1
ATOM 596 C CA . GLN A 1 73 ? 3.940 -5.362 8.087 1.00 88.19 73 GLN A CA 1
ATOM 597 C C . GLN A 1 73 ? 5.396 -5.628 7.688 1.00 88.19 73 GLN A C 1
ATOM 599 O O . GLN A 1 73 ? 5.844 -5.225 6.621 1.00 88.19 73 GLN A O 1
ATOM 604 N N . GLY A 1 74 ? 6.148 -6.279 8.566 1.00 92.38 74 GLY A N 1
ATOM 605 C CA . GLY A 1 74 ? 7.578 -6.469 8.442 1.00 92.38 74 GLY A CA 1
ATOM 606 C C . GLY A 1 74 ? 8.408 -5.338 9.051 1.00 92.38 74 GLY A C 1
ATOM 607 O O . GLY A 1 74 ? 7.920 -4.228 9.289 1.00 92.38 74 GLY A O 1
ATOM 608 N N . PHE A 1 75 ? 9.669 -5.636 9.350 1.00 92.81 75 PHE A N 1
ATOM 609 C CA . PHE A 1 75 ? 10.600 -4.752 10.048 1.00 92.81 75 PHE A CA 1
ATOM 610 C C . PHE A 1 75 ? 10.905 -3.485 9.246 1.00 92.81 75 PHE A C 1
ATOM 612 O O . PHE A 1 75 ? 10.867 -2.384 9.800 1.00 92.81 75 PHE A O 1
ATOM 619 N N . SER A 1 76 ? 11.149 -3.621 7.944 1.00 92.38 76 SER A N 1
ATOM 620 C CA . SER A 1 76 ? 11.511 -2.510 7.061 1.00 92.38 76 SER A CA 1
ATOM 621 C C . SER A 1 76 ? 10.358 -1.515 6.917 1.00 92.38 76 SER A C 1
ATOM 623 O O . SER A 1 76 ? 10.539 -0.322 7.159 1.00 92.38 76 SER A O 1
ATOM 625 N N . ALA A 1 77 ? 9.141 -2.000 6.638 1.00 91.19 77 ALA A N 1
ATOM 626 C CA . ALA A 1 77 ? 7.952 -1.146 6.548 1.00 91.19 77 ALA A CA 1
ATOM 627 C C . ALA A 1 77 ? 7.618 -0.510 7.900 1.00 91.19 77 ALA A C 1
ATOM 629 O O . ALA A 1 77 ? 7.314 0.677 7.961 1.00 91.19 77 ALA A O 1
ATOM 630 N N . THR A 1 78 ? 7.721 -1.269 8.997 1.00 92.31 78 THR A N 1
ATOM 631 C CA . THR A 1 78 ? 7.483 -0.732 10.346 1.00 92.31 78 THR A CA 1
ATOM 632 C C . THR A 1 78 ? 8.501 0.358 10.700 1.00 92.31 78 THR A C 1
ATOM 634 O O . THR A 1 78 ? 8.138 1.366 11.298 1.00 92.31 78 THR A O 1
ATOM 637 N N . THR A 1 79 ? 9.763 0.211 10.287 1.00 91.56 79 THR A N 1
ATOM 638 C CA . THR A 1 79 ? 10.801 1.234 10.488 1.00 91.56 79 THR A CA 1
ATOM 639 C C . THR A 1 79 ? 10.475 2.525 9.739 1.00 91.56 79 THR A C 1
ATOM 641 O O . THR A 1 79 ? 10.643 3.605 10.300 1.00 91.56 79 THR A O 1
ATOM 644 N N . VAL A 1 80 ? 9.986 2.426 8.501 1.00 91.94 80 VAL A N 1
ATOM 645 C CA . VAL A 1 80 ? 9.527 3.583 7.715 1.00 91.94 80 VAL A CA 1
ATOM 646 C C . VAL A 1 80 ? 8.322 4.255 8.373 1.00 91.94 80 VAL A C 1
ATOM 648 O O . VAL A 1 80 ? 8.337 5.461 8.607 1.00 91.94 80 VAL A O 1
ATOM 651 N N . ILE A 1 81 ? 7.314 3.464 8.742 1.00 90.94 81 ILE A N 1
ATOM 652 C CA . ILE A 1 81 ? 6.105 3.916 9.443 1.00 90.94 81 ILE A CA 1
ATOM 653 C C . ILE A 1 81 ? 6.465 4.695 10.713 1.00 90.94 81 ILE A C 1
ATOM 655 O O . ILE A 1 81 ? 5.985 5.806 10.909 1.00 90.94 81 ILE A O 1
ATOM 659 N N . ASN A 1 82 ? 7.364 4.159 11.538 1.00 88.44 82 ASN A N 1
ATOM 660 C CA . ASN A 1 82 ? 7.758 4.785 12.802 1.00 88.44 82 ASN A CA 1
ATOM 661 C C . ASN A 1 82 ? 8.589 6.069 12.623 1.00 88.44 82 ASN A C 1
ATOM 663 O O . ASN A 1 82 ? 8.727 6.831 13.575 1.00 88.44 82 ASN A O 1
ATOM 667 N N . LYS A 1 83 ? 9.179 6.282 11.441 1.00 88.62 83 LYS A N 1
ATOM 668 C CA . LYS A 1 83 ? 9.952 7.484 11.087 1.00 88.62 83 LYS A CA 1
ATOM 669 C C . LYS A 1 83 ? 9.143 8.493 10.270 1.00 88.62 83 LYS A C 1
ATOM 671 O O . LYS A 1 83 ? 9.666 9.554 9.946 1.00 88.62 83 LYS A O 1
ATOM 676 N N . THR A 1 84 ? 7.910 8.155 9.896 1.00 90.38 84 THR A N 1
ATOM 677 C CA . THR A 1 84 ? 7.045 9.041 9.116 1.00 90.38 84 THR A CA 1
ATOM 678 C C . THR A 1 84 ? 6.636 10.217 9.995 1.00 90.38 84 THR A C 1
ATOM 680 O O . THR A 1 84 ? 6.042 10.021 11.053 1.00 90.38 84 THR A O 1
ATOM 683 N N . ILE A 1 85 ? 6.952 11.431 9.554 1.00 88.00 85 ILE A N 1
ATOM 684 C CA . ILE A 1 85 ? 6.634 12.670 10.271 1.00 88.00 85 ILE A CA 1
ATOM 685 C C . ILE A 1 85 ? 5.406 13.357 9.666 1.00 88.00 85 ILE A C 1
ATOM 687 O O . ILE A 1 85 ? 4.958 13.015 8.567 1.00 88.00 85 ILE A O 1
ATOM 691 N N . ASN A 1 86 ? 4.852 14.335 10.388 1.00 87.88 86 ASN A N 1
ATOM 692 C CA . ASN A 1 86 ? 3.662 15.080 9.976 1.00 87.88 86 ASN A CA 1
ATOM 693 C C . ASN A 1 86 ? 3.982 16.129 8.892 1.00 87.88 86 ASN A C 1
ATOM 695 O O . ASN A 1 86 ? 3.989 17.335 9.135 1.00 87.88 86 ASN A O 1
ATOM 699 N N . THR A 1 87 ? 4.278 15.651 7.689 1.00 88.50 87 THR A N 1
ATOM 700 C CA . THR A 1 87 ? 4.474 16.447 6.471 1.00 88.50 87 THR A CA 1
ATOM 701 C C . THR A 1 87 ? 3.457 16.027 5.411 1.00 88.50 87 THR A C 1
ATOM 703 O O . THR A 1 87 ? 2.804 14.990 5.546 1.00 88.50 87 THR A O 1
ATOM 706 N N . LYS A 1 88 ? 3.317 16.821 4.334 1.00 89.06 88 LYS A N 1
ATOM 707 C CA . LYS A 1 88 ? 2.394 16.478 3.237 1.00 89.06 88 LYS A CA 1
ATOM 708 C C . LYS A 1 88 ? 2.714 15.095 2.660 1.00 89.06 88 LYS A C 1
ATOM 710 O O . LYS A 1 88 ? 1.796 14.307 2.490 1.00 89.06 88 LYS A O 1
ATOM 715 N N . TYR A 1 89 ? 3.993 14.805 2.409 1.00 94.00 89 TYR A N 1
ATOM 716 C CA . TYR A 1 89 ? 4.462 13.522 1.885 1.00 94.00 89 TYR A CA 1
ATOM 717 C C . TYR A 1 89 ? 5.848 13.170 2.440 1.00 94.00 89 TYR A C 1
ATOM 719 O O . TYR A 1 89 ? 6.734 14.022 2.519 1.00 94.00 89 TYR A O 1
ATOM 727 N N . ASN A 1 90 ? 6.046 11.893 2.766 1.00 94.56 90 ASN A N 1
ATOM 728 C CA . ASN A 1 90 ? 7.334 11.300 3.116 1.00 94.56 90 ASN A CA 1
ATOM 729 C C . ASN A 1 90 ? 7.708 10.277 2.037 1.00 94.56 90 ASN A C 1
ATOM 731 O O . ASN A 1 90 ? 7.003 9.285 1.855 1.00 94.56 90 ASN A O 1
ATOM 735 N N . TYR A 1 91 ? 8.804 10.515 1.323 1.00 95.31 91 TYR A N 1
ATOM 736 C CA . TYR A 1 91 ? 9.239 9.686 0.199 1.00 95.31 91 TYR A CA 1
ATOM 737 C C . TYR A 1 91 ? 10.247 8.633 0.649 1.00 95.31 91 TYR A C 1
ATOM 739 O O . TYR A 1 91 ? 11.214 8.954 1.340 1.00 95.31 91 TYR A O 1
ATOM 747 N N . VAL A 1 92 ? 10.052 7.385 0.224 1.00 94.31 92 VAL A N 1
ATOM 748 C CA . VAL A 1 92 ? 10.951 6.271 0.536 1.00 94.31 92 VAL A CA 1
ATOM 749 C C . VAL A 1 92 ? 11.209 5.431 -0.703 1.00 94.31 92 VAL A C 1
ATOM 751 O O . VAL A 1 92 ? 10.317 4.756 -1.214 1.00 94.31 92 VAL A O 1
ATOM 754 N N . PHE A 1 93 ? 12.463 5.434 -1.144 1.00 91.31 93 PHE A N 1
ATOM 755 C CA . PHE A 1 93 ? 12.958 4.484 -2.130 1.00 91.31 93 PHE A CA 1
ATOM 756 C C . PHE A 1 93 ? 13.357 3.197 -1.427 1.00 91.31 93 PHE A C 1
ATOM 758 O O . PHE A 1 93 ? 14.195 3.205 -0.522 1.00 91.31 93 PHE A O 1
ATOM 765 N N . PHE A 1 94 ? 12.757 2.093 -1.848 1.00 90.06 94 PHE A N 1
ATOM 766 C CA . PHE A 1 94 ? 13.106 0.786 -1.323 1.00 90.06 94 PHE A CA 1
ATOM 767 C C . PHE A 1 94 ? 14.249 0.168 -2.138 1.00 90.06 94 PHE A C 1
ATOM 769 O O . PHE A 1 94 ? 14.195 0.204 -3.370 1.00 90.06 94 PHE A O 1
ATOM 776 N N . PRO A 1 95 ? 15.266 -0.429 -1.484 1.00 87.69 95 PRO A N 1
ATOM 777 C CA . PRO A 1 95 ? 16.248 -1.266 -2.168 1.00 87.69 95 PRO A CA 1
ATOM 778 C C . PRO A 1 95 ? 15.576 -2.323 -3.052 1.00 87.69 95 PRO A C 1
ATOM 780 O O . PRO A 1 95 ? 14.586 -2.940 -2.645 1.00 87.69 95 PRO A O 1
ATOM 783 N N . THR A 1 96 ? 16.098 -2.529 -4.258 1.00 85.12 96 THR A N 1
ATOM 784 C CA . THR A 1 96 ? 15.456 -3.401 -5.257 1.00 85.12 96 THR A CA 1
ATOM 785 C C . THR A 1 96 ? 15.842 -4.868 -5.088 1.00 85.12 96 THR A C 1
ATOM 787 O O . THR A 1 96 ? 15.110 -5.772 -5.492 1.00 85.12 96 THR A O 1
ATOM 790 N N . GLU A 1 97 ? 16.987 -5.101 -4.459 1.00 88.38 97 GLU A N 1
ATOM 791 C CA . GLU A 1 97 ? 17.628 -6.385 -4.275 1.00 88.38 97 GLU A CA 1
ATOM 792 C C . GLU A 1 97 ? 17.034 -7.094 -3.056 1.00 88.38 97 GLU A C 1
ATOM 794 O O . GLU A 1 97 ? 16.980 -6.547 -1.951 1.00 88.38 97 GLU A O 1
ATOM 799 N N . ILE A 1 98 ? 16.607 -8.346 -3.249 1.00 89.06 98 ILE A N 1
ATOM 800 C CA . ILE A 1 98 ? 15.956 -9.141 -2.198 1.00 89.06 98 ILE A CA 1
ATOM 801 C C . ILE A 1 98 ? 16.865 -9.399 -0.989 1.00 89.06 98 ILE A C 1
ATOM 803 O O . ILE A 1 98 ? 16.384 -9.598 0.120 1.00 89.06 98 ILE A O 1
ATOM 807 N N . GLU A 1 99 ? 18.181 -9.334 -1.188 1.00 91.12 99 GLU A N 1
ATOM 808 C CA . GLU A 1 99 ? 19.217 -9.543 -0.171 1.00 91.12 99 GLU A CA 1
ATOM 809 C C . GLU A 1 99 ? 19.131 -8.543 0.993 1.00 91.12 99 GLU A C 1
ATOM 811 O O . GLU A 1 99 ? 19.598 -8.825 2.096 1.00 91.12 99 GLU A O 1
ATOM 816 N N . HIS A 1 100 ? 18.490 -7.392 0.772 1.00 89.44 100 HIS A N 1
ATOM 817 C CA . HIS A 1 100 ? 18.246 -6.394 1.808 1.00 89.44 100 HIS A CA 1
ATOM 818 C C . HIS A 1 100 ? 17.074 -6.737 2.741 1.00 89.44 100 HIS A C 1
ATOM 820 O O . HIS A 1 100 ? 16.882 -6.036 3.736 1.00 89.44 100 HIS A O 1
ATOM 826 N N . TYR A 1 101 ? 16.308 -7.799 2.461 1.00 91.69 101 TYR A N 1
ATOM 827 C CA . TYR A 1 101 ? 15.088 -8.142 3.194 1.00 91.69 101 TYR A CA 1
ATOM 828 C C . TYR A 1 101 ? 15.160 -9.551 3.783 1.00 91.69 101 TYR A C 1
ATOM 830 O O . TYR A 1 101 ? 15.262 -10.552 3.075 1.00 91.69 101 TYR A O 1
ATOM 838 N N . ASP A 1 102 ? 15.035 -9.656 5.106 1.00 93.19 102 ASP A N 1
ATOM 839 C CA . ASP A 1 102 ? 15.014 -10.955 5.781 1.00 93.19 102 ASP A CA 1
ATOM 840 C C . ASP A 1 102 ? 13.624 -11.579 5.614 1.00 93.19 102 ASP A C 1
ATOM 842 O O . ASP A 1 102 ? 12.632 -11.034 6.086 1.00 93.19 102 ASP A O 1
ATOM 846 N N . LYS A 1 103 ? 13.534 -12.761 4.997 1.00 88.81 103 LYS A N 1
ATOM 847 C CA . LYS A 1 103 ? 12.258 -13.452 4.734 1.00 88.81 103 LYS A CA 1
ATOM 848 C C . LYS A 1 103 ? 11.350 -13.623 5.956 1.00 88.81 103 LYS A C 1
ATOM 850 O O . LYS A 1 103 ? 10.129 -13.645 5.818 1.00 88.81 103 LYS A O 1
ATOM 855 N N . ARG A 1 104 ? 11.916 -13.755 7.159 1.00 89.00 104 ARG A N 1
ATOM 856 C CA . ARG A 1 104 ? 11.149 -13.885 8.409 1.00 89.00 104 ARG A CA 1
ATOM 857 C C . ARG A 1 104 ? 10.725 -12.532 8.967 1.00 89.00 104 ARG A C 1
ATOM 859 O O . ARG A 1 104 ? 9.703 -12.465 9.649 1.00 89.00 104 ARG A O 1
ATOM 866 N N . LYS A 1 105 ? 11.508 -11.480 8.721 1.00 92.50 105 LYS A N 1
ATOM 867 C CA . LYS A 1 105 ? 11.243 -10.130 9.235 1.00 92.50 105 LYS A CA 1
ATOM 868 C C . LYS A 1 105 ? 10.483 -9.250 8.258 1.00 92.50 105 LYS A C 1
ATOM 870 O O . LYS A 1 105 ? 9.828 -8.336 8.723 1.00 92.50 105 LYS A O 1
ATOM 875 N N . ASP A 1 106 ? 10.538 -9.514 6.960 1.00 93.75 106 ASP A N 1
ATOM 876 C CA . ASP A 1 106 ? 10.004 -8.674 5.885 1.00 93.75 106 ASP A CA 1
ATOM 877 C C . ASP A 1 106 ? 9.134 -9.507 4.922 1.00 93.75 106 ASP A C 1
ATOM 879 O O . ASP A 1 106 ? 9.421 -9.603 3.721 1.00 93.75 106 ASP A O 1
ATOM 883 N N . PRO A 1 107 ? 8.069 -10.163 5.428 1.00 92.06 107 PRO A N 1
ATOM 884 C CA . PRO A 1 107 ? 7.305 -11.132 4.647 1.00 92.06 107 PRO A CA 1
ATOM 885 C C . PRO A 1 107 ? 6.555 -10.492 3.471 1.00 92.06 107 PRO A C 1
ATOM 887 O O . PRO A 1 107 ? 6.386 -11.140 2.443 1.00 92.06 107 PRO A O 1
ATOM 890 N N . ILE A 1 108 ? 6.138 -9.224 3.590 1.00 91.31 108 ILE A N 1
ATOM 891 C CA . ILE A 1 108 ? 5.452 -8.501 2.508 1.00 91.31 108 ILE A CA 1
ATOM 892 C C . ILE A 1 108 ? 6.405 -8.236 1.345 1.00 91.31 108 ILE A C 1
ATOM 894 O O . ILE A 1 108 ? 6.060 -8.545 0.210 1.00 91.31 108 ILE A O 1
ATOM 898 N N . MET A 1 109 ? 7.605 -7.712 1.616 1.00 91.19 109 MET A N 1
ATOM 899 C CA . MET A 1 109 ? 8.596 -7.434 0.570 1.00 91.19 109 MET A CA 1
ATOM 900 C C . MET A 1 109 ? 9.001 -8.711 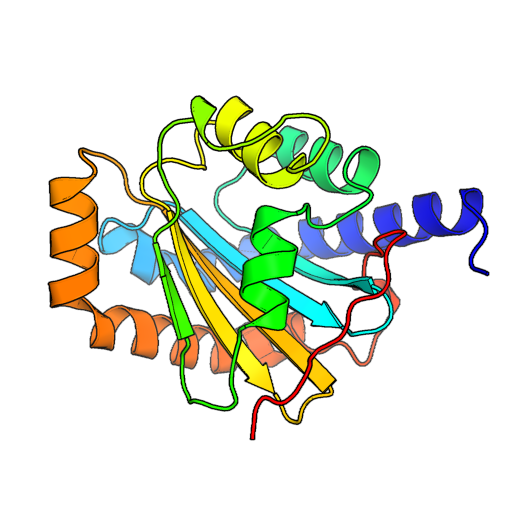-0.158 1.00 91.19 109 MET A C 1
ATOM 902 O O . MET A 1 109 ? 9.076 -8.720 -1.381 1.00 91.19 109 MET A O 1
ATOM 906 N N . ASN A 1 110 ? 9.183 -9.807 0.585 1.00 92.31 110 ASN A N 1
ATOM 907 C CA . ASN A 1 110 ? 9.479 -11.111 -0.003 1.00 92.31 110 ASN A CA 1
ATOM 908 C C . ASN A 1 110 ? 8.330 -11.603 -0.894 1.00 92.31 110 ASN A C 1
ATOM 910 O O . ASN A 1 110 ? 8.575 -12.003 -2.026 1.00 92.31 110 ASN A O 1
ATOM 914 N N . LEU A 1 111 ? 7.077 -11.491 -0.439 1.00 92.44 111 LEU A N 1
ATOM 915 C CA . LEU A 1 111 ? 5.919 -11.848 -1.259 1.00 92.44 111 LEU A CA 1
ATOM 916 C C . LEU A 1 111 ? 5.825 -10.978 -2.525 1.00 92.44 111 LEU A C 1
ATOM 918 O O . LEU A 1 111 ? 5.568 -11.486 -3.610 1.00 92.44 111 LEU A O 1
ATOM 922 N N . MET A 1 112 ? 6.053 -9.668 -2.418 1.00 90.44 112 MET A N 1
ATOM 923 C CA . MET A 1 112 ? 6.055 -8.767 -3.577 1.00 90.44 112 MET A CA 1
ATOM 924 C C . MET A 1 112 ? 7.201 -9.075 -4.545 1.00 90.44 112 MET A C 1
ATOM 926 O O . MET A 1 112 ? 7.038 -8.913 -5.754 1.00 90.44 112 MET A O 1
ATOM 930 N N . TYR A 1 113 ? 8.347 -9.528 -4.038 1.00 89.94 113 TYR A N 1
ATOM 931 C CA . TYR A 1 113 ? 9.478 -9.947 -4.858 1.00 89.94 113 TYR A CA 1
ATOM 932 C C . TYR A 1 113 ? 9.183 -11.248 -5.614 1.00 89.94 113 TYR A C 1
ATOM 934 O O . TYR A 1 113 ? 9.391 -11.296 -6.826 1.00 89.94 113 TYR A O 1
ATOM 942 N N . ASP A 1 114 ? 8.612 -12.252 -4.939 1.00 90.19 114 ASP A N 1
ATOM 943 C CA . ASP A 1 114 ? 8.233 -13.547 -5.530 1.00 90.19 114 ASP A CA 1
ATOM 944 C C . ASP A 1 114 ? 7.242 -13.389 -6.703 1.00 90.19 114 ASP A C 1
ATOM 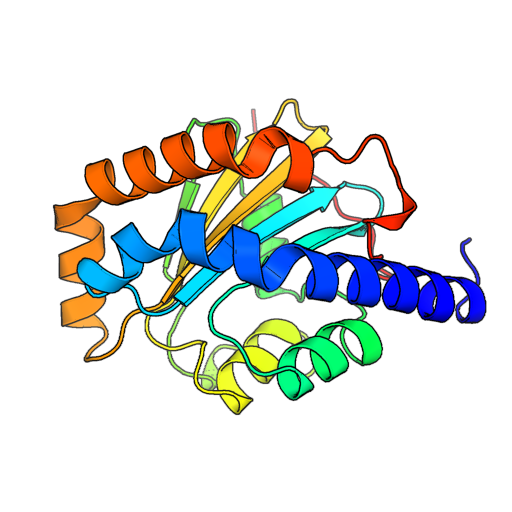946 O O . ASP A 1 114 ? 7.241 -14.186 -7.640 1.00 90.19 114 ASP A O 1
ATOM 950 N N . PHE A 1 115 ? 6.432 -12.326 -6.684 1.00 88.81 115 PHE A N 1
ATOM 951 C CA . PHE A 1 115 ? 5.475 -11.980 -7.741 1.00 88.81 115 PHE A CA 1
ATOM 952 C C . PHE A 1 115 ? 5.972 -10.871 -8.690 1.00 88.81 115 PHE A C 1
ATOM 954 O O . PHE A 1 115 ? 5.194 -10.348 -9.485 1.00 88.81 115 PHE A O 1
ATOM 961 N N . ASN A 1 116 ? 7.264 -10.521 -8.646 1.00 86.31 116 ASN A N 1
ATOM 962 C CA . ASN A 1 116 ? 7.911 -9.544 -9.533 1.00 86.31 116 ASN A CA 1
ATOM 963 C C . ASN A 1 116 ? 7.326 -8.111 -9.466 1.00 86.31 116 ASN A C 1
ATOM 965 O O . ASN A 1 116 ? 7.421 -7.352 -10.427 1.00 86.31 116 ASN A O 1
ATOM 969 N N . ILE A 1 117 ? 6.756 -7.721 -8.323 1.00 86.38 117 ILE A N 1
ATOM 970 C CA . ILE A 1 117 ? 6.162 -6.389 -8.083 1.00 86.38 117 ILE A CA 1
ATOM 971 C C . ILE A 1 117 ? 7.163 -5.432 -7.429 1.00 86.38 117 ILE A C 1
ATOM 973 O O . ILE A 1 117 ? 7.078 -4.221 -7.588 1.00 86.38 117 ILE A O 1
ATOM 977 N N . TRP A 1 118 ? 8.122 -5.960 -6.665 1.00 87.00 118 TRP A N 1
ATOM 978 C CA . TRP A 1 118 ? 9.007 -5.154 -5.813 1.00 87.00 118 TRP A CA 1
ATOM 979 C C . TRP A 1 118 ? 10.025 -4.277 -6.571 1.00 87.00 118 TRP A C 1
ATOM 981 O O . TRP A 1 118 ? 10.717 -3.450 -5.976 1.00 87.00 118 TRP A O 1
ATOM 991 N N . LYS A 1 119 ? 10.150 -4.444 -7.889 1.00 84.75 119 LYS A N 1
ATOM 992 C CA . LYS A 1 119 ? 11.171 -3.757 -8.684 1.00 84.75 119 LYS A CA 1
ATOM 993 C C . LYS A 1 119 ? 10.945 -2.246 -8.690 1.00 84.75 119 LYS A C 1
ATOM 995 O O . LYS A 1 119 ? 9.866 -1.766 -9.023 1.00 84.75 119 LYS A O 1
ATOM 1000 N N . ASN A 1 120 ? 12.001 -1.503 -8.355 1.00 89.88 120 ASN A N 1
ATOM 1001 C CA . ASN A 1 120 ? 12.030 -0.040 -8.390 1.00 89.88 120 ASN A CA 1
ATOM 1002 C C . ASN A 1 120 ? 10.866 0.622 -7.621 1.00 89.88 120 ASN A C 1
ATOM 1004 O O . ASN A 1 120 ? 10.220 1.551 -8.118 1.00 89.88 120 ASN A O 1
ATOM 1008 N N . MET A 1 121 ? 10.575 0.109 -6.424 1.00 92.06 121 MET A N 1
ATOM 1009 C CA . MET A 1 121 ? 9.454 0.557 -5.602 1.00 92.06 121 MET A CA 1
ATOM 1010 C C . MET A 1 121 ? 9.730 1.913 -4.932 1.00 92.06 121 MET A C 1
ATOM 1012 O O . MET A 1 121 ? 10.705 2.076 -4.192 1.00 92.06 121 MET A O 1
ATOM 1016 N N . LEU A 1 122 ? 8.812 2.856 -5.131 1.00 94.44 122 LEU A N 1
ATOM 1017 C CA . LEU A 1 122 ? 8.692 4.092 -4.366 1.00 94.44 122 LEU A CA 1
ATOM 1018 C C . LEU A 1 122 ? 7.465 4.000 -3.454 1.00 94.44 122 LEU A C 1
ATOM 1020 O O . LEU A 1 122 ? 6.347 3.791 -3.924 1.00 94.44 122 LEU A O 1
ATOM 1024 N N . GLY A 1 123 ? 7.672 4.205 -2.155 1.00 95.50 123 GLY A N 1
ATOM 1025 C CA . GLY A 1 123 ? 6.603 4.459 -1.196 1.00 95.50 123 GLY A CA 1
ATOM 1026 C C . GLY A 1 123 ? 6.484 5.950 -0.892 1.00 95.50 123 GLY A C 1
ATOM 1027 O O . GLY A 1 123 ? 7.485 6.613 -0.624 1.00 95.50 123 GLY A O 1
ATOM 1028 N N . ILE A 1 124 ? 5.263 6.471 -0.896 1.00 96.69 124 ILE A N 1
ATOM 1029 C CA . ILE A 1 124 ? 4.931 7.821 -0.443 1.00 96.69 124 ILE A CA 1
ATOM 1030 C C . ILE A 1 124 ? 3.995 7.689 0.756 1.00 96.69 124 ILE A C 1
ATOM 1032 O O . ILE A 1 124 ? 2.939 7.069 0.654 1.00 96.69 124 ILE A O 1
ATOM 1036 N N . TYR A 1 125 ? 4.381 8.259 1.894 1.00 96.44 125 TYR A N 1
ATOM 1037 C CA . TYR A 1 125 ? 3.677 8.105 3.164 1.00 96.44 125 TYR A CA 1
ATOM 1038 C C . TYR A 1 125 ? 3.103 9.432 3.664 1.00 96.44 125 TYR A C 1
ATOM 1040 O O . TYR A 1 125 ? 3.794 10.454 3.675 1.00 96.44 125 TYR A O 1
ATOM 1048 N N . LYS A 1 126 ? 1.856 9.398 4.137 1.00 95.69 126 LYS A N 1
ATOM 1049 C CA . LYS A 1 126 ? 1.170 10.516 4.801 1.00 95.69 126 LYS A CA 1
ATOM 1050 C C . LYS A 1 126 ? 0.795 10.088 6.215 1.00 95.69 126 LYS A C 1
ATOM 1052 O O . LYS A 1 126 ? 0.102 9.085 6.377 1.00 95.69 126 LYS A O 1
ATOM 1057 N N . LEU A 1 127 ? 1.214 10.844 7.227 1.00 94.31 127 LEU A N 1
ATOM 1058 C CA . LEU A 1 127 ? 0.708 10.684 8.590 1.00 94.31 127 LEU A CA 1
ATOM 1059 C C . LEU A 1 127 ? -0.508 11.593 8.770 1.00 94.31 127 LEU A C 1
ATOM 1061 O O . LEU A 1 127 ? -0.387 12.806 8.632 1.00 94.31 127 LEU A O 1
ATOM 1065 N N . ILE A 1 128 ? -1.672 11.027 9.090 1.00 91.56 128 ILE A N 1
ATOM 1066 C CA . ILE A 1 128 ? -2.912 11.797 9.241 1.00 91.56 128 ILE A CA 1
ATOM 1067 C C . ILE A 1 128 ? -3.304 11.853 10.711 1.00 91.56 128 ILE A C 1
ATOM 1069 O O . ILE A 1 128 ? -3.677 10.838 11.301 1.00 91.56 128 ILE A O 1
ATOM 1073 N N . ASN A 1 129 ? -3.204 13.048 11.302 1.00 86.19 129 ASN A N 1
ATOM 1074 C CA . ASN A 1 129 ? -3.625 13.368 12.674 1.00 86.19 129 ASN A CA 1
ATOM 1075 C C . ASN A 1 129 ? -3.105 12.398 13.749 1.00 86.19 129 ASN A C 1
ATOM 1077 O O . ASN A 1 129 ? -3.708 12.247 14.806 1.00 86.19 129 ASN A O 1
ATOM 1081 N N . SER A 1 130 ? -1.989 11.711 13.488 1.00 85.62 130 SER A N 1
ATOM 1082 C CA . SER A 1 130 ? -1.478 10.628 14.342 1.00 85.62 130 SER A CA 1
ATOM 1083 C C . SER A 1 130 ? -2.447 9.455 14.555 1.00 85.62 130 SER A C 1
ATOM 1085 O O . SER A 1 130 ? -2.246 8.645 15.467 1.00 85.62 130 SER A O 1
ATOM 1087 N N . GLU A 1 131 ? -3.483 9.337 13.727 1.00 88.62 131 GLU A N 1
ATOM 1088 C CA . GLU A 1 131 ? -4.493 8.278 13.791 1.00 88.62 131 GLU A CA 1
ATOM 1089 C C . GLU A 1 131 ? -4.139 7.111 12.872 1.00 88.62 131 GLU A C 1
ATOM 1091 O O . GLU A 1 131 ? -4.241 5.946 13.267 1.00 88.62 131 GLU A O 1
ATOM 1096 N N . PHE A 1 132 ? -3.705 7.429 11.653 1.00 94.25 132 PHE A N 1
ATOM 1097 C CA . PHE A 1 132 ? -3.362 6.457 10.626 1.00 94.25 132 PHE A CA 1
ATOM 1098 C C . PHE A 1 132 ? -2.270 6.975 9.695 1.00 94.25 132 PHE A C 1
ATOM 1100 O O . PHE A 1 132 ? -2.028 8.178 9.585 1.00 94.25 132 PHE A O 1
ATOM 1107 N N . ILE A 1 133 ? -1.628 6.033 9.014 1.00 96.12 133 ILE A N 1
ATOM 1108 C CA . ILE A 1 133 ? -0.718 6.292 7.908 1.00 96.12 133 ILE A CA 1
ATOM 1109 C C . ILE A 1 133 ? -1.377 5.842 6.614 1.00 96.12 133 ILE A C 1
ATOM 1111 O O . ILE A 1 133 ? -1.946 4.753 6.546 1.00 96.12 133 ILE A O 1
ATOM 1115 N N . GLU A 1 134 ? -1.266 6.662 5.582 1.00 97.06 134 GLU A N 1
ATOM 1116 C CA . GLU A 1 134 ? -1.539 6.257 4.207 1.00 97.06 134 GLU A CA 1
ATOM 1117 C C . GLU A 1 134 ? -0.216 6.015 3.494 1.00 97.06 134 GLU A C 1
ATOM 1119 O O . GLU A 1 134 ? 0.689 6.842 3.574 1.00 97.06 134 GLU A O 1
ATOM 1124 N N . CYS A 1 135 ? -0.106 4.883 2.812 1.00 96.69 135 CYS A N 1
ATOM 1125 C CA . CYS A 1 135 ? 1.034 4.506 1.993 1.00 96.69 135 CYS A CA 1
ATOM 1126 C C . CYS A 1 135 ? 0.570 4.349 0.545 1.00 96.69 135 CYS A C 1
ATOM 1128 O O . CYS A 1 135 ? -0.309 3.532 0.270 1.00 96.69 135 CYS A O 1
ATOM 1130 N N . TYR A 1 136 ? 1.182 5.103 -0.362 1.00 96.00 136 TYR A N 1
ATOM 1131 C CA . TYR A 1 136 ? 1.003 5.002 -1.806 1.00 96.00 136 TYR A CA 1
ATOM 1132 C C . TYR A 1 136 ? 2.265 4.378 -2.384 1.00 96.00 136 TYR A C 1
ATOM 1134 O O . TYR A 1 136 ? 3.369 4.852 -2.134 1.00 96.00 136 TYR A O 1
ATOM 1142 N N . MET A 1 137 ? 2.106 3.296 -3.125 1.00 94.38 137 MET A N 1
ATOM 1143 C CA . MET A 1 137 ? 3.188 2.474 -3.643 1.00 94.38 137 MET A CA 1
ATOM 1144 C C . MET A 1 137 ? 3.163 2.531 -5.159 1.00 94.38 137 MET A C 1
ATOM 1146 O O . MET A 1 137 ? 2.130 2.264 -5.775 1.00 94.38 137 MET A O 1
ATOM 1150 N N . PHE A 1 138 ? 4.311 2.840 -5.742 1.00 92.38 138 PHE A N 1
ATOM 1151 C CA . PHE A 1 138 ? 4.519 2.914 -7.179 1.00 92.38 138 PHE A CA 1
ATOM 1152 C C . PHE A 1 138 ? 5.698 2.019 -7.528 1.00 92.38 138 PHE A C 1
ATOM 1154 O O . PHE A 1 138 ? 6.733 2.079 -6.869 1.00 92.38 138 PHE A O 1
ATOM 1161 N N . SER A 1 139 ? 5.549 1.188 -8.554 1.00 89.94 139 SER A N 1
ATOM 1162 C CA . SER A 1 139 ? 6.659 0.391 -9.084 1.00 89.94 139 SER A CA 1
ATOM 1163 C C . SER A 1 139 ? 6.825 0.684 -10.564 1.00 89.94 139 SER A C 1
ATOM 1165 O O . SER A 1 139 ? 5.829 0.914 -11.256 1.00 89.94 139 SER A O 1
ATOM 1167 N N . MET A 1 140 ? 8.063 0.629 -11.045 1.00 87.50 140 MET A N 1
ATOM 1168 C CA . MET A 1 140 ? 8.401 0.852 -12.446 1.00 87.50 140 MET A CA 1
ATOM 1169 C C . MET A 1 140 ? 9.222 -0.301 -13.004 1.00 87.50 140 MET A C 1
ATOM 1171 O O . MET A 1 140 ? 10.098 -0.854 -12.338 1.00 87.50 140 MET A O 1
ATOM 1175 N N . GLU A 1 141 ? 8.984 -0.615 -14.270 1.00 84.75 141 GLU A N 1
ATOM 1176 C CA . GLU A 1 141 ? 9.865 -1.491 -15.035 1.00 84.75 141 GLU A CA 1
ATOM 1177 C C . GLU A 1 141 ? 11.171 -0.773 -15.419 1.00 84.75 141 GLU A C 1
ATOM 1179 O O . GLU A 1 141 ? 11.292 0.448 -15.322 1.00 84.75 141 GLU A O 1
ATOM 1184 N N . GLY A 1 142 ? 12.165 -1.543 -15.865 1.00 85.44 142 GLY A N 1
ATOM 1185 C CA . GLY A 1 142 ? 13.468 -1.019 -16.277 1.00 85.44 142 GLY A CA 1
ATOM 1186 C C . GLY A 1 142 ? 14.502 -0.978 -15.151 1.00 85.44 142 GLY A C 1
ATOM 1187 O O . GLY A 1 142 ? 14.406 -1.709 -14.161 1.00 85.44 142 GLY A O 1
ATOM 1188 N N . SER A 1 143 ? 15.547 -0.169 -15.337 1.00 88.38 143 SER A N 1
ATOM 1189 C CA . SER A 1 143 ? 16.656 -0.088 -14.380 1.00 88.38 143 SER A CA 1
ATOM 1190 C C . SER A 1 143 ? 16.340 0.826 -13.193 1.00 88.38 143 SER A C 1
ATOM 1192 O O . SER A 1 143 ? 15.588 1.794 -13.318 1.00 88.38 143 SER A O 1
ATOM 1194 N N . ALA A 1 144 ? 16.989 0.578 -12.051 1.00 87.31 144 ALA A N 1
ATOM 1195 C CA . ALA A 1 144 ? 16.845 1.411 -10.855 1.00 87.31 144 ALA A CA 1
ATOM 1196 C C . ALA A 1 144 ? 17.180 2.889 -11.110 1.00 87.31 144 ALA A C 1
ATOM 1198 O O . ALA A 1 144 ? 16.496 3.775 -10.605 1.00 87.31 144 ALA A O 1
ATOM 1199 N N . ILE A 1 145 ? 18.184 3.167 -11.951 1.00 90.19 145 ILE A N 1
ATOM 1200 C CA . ILE A 1 145 ? 18.568 4.537 -12.327 1.00 90.19 145 ILE A CA 1
ATOM 1201 C C . ILE A 1 145 ? 17.457 5.212 -13.141 1.00 90.19 145 ILE A C 1
ATOM 1203 O O . ILE A 1 145 ? 17.133 6.371 -12.894 1.00 90.19 145 ILE A O 1
ATOM 1207 N N . GLN A 1 146 ? 16.855 4.501 -14.100 1.00 89.69 146 GLN A N 1
ATOM 1208 C CA . GLN A 1 146 ? 15.757 5.040 -14.909 1.00 89.69 146 GLN A CA 1
ATOM 1209 C C . GLN A 1 146 ? 14.541 5.366 -14.045 1.00 89.69 146 GLN A C 1
ATOM 1211 O O . GLN A 1 146 ? 14.004 6.468 -14.147 1.00 89.69 146 GLN A O 1
ATOM 1216 N N . ALA A 1 147 ? 14.150 4.445 -13.165 1.00 90.38 147 ALA A N 1
ATOM 1217 C CA . ALA A 1 147 ? 13.029 4.657 -12.262 1.00 90.38 147 ALA A CA 1
ATOM 1218 C C . ALA A 1 147 ? 13.294 5.814 -11.289 1.00 90.38 147 ALA A C 1
ATOM 1220 O O . ALA A 1 147 ? 12.461 6.702 -11.145 1.00 90.38 147 ALA A O 1
ATOM 1221 N N . MET A 1 148 ? 14.481 5.870 -10.677 1.00 90.44 148 MET A N 1
ATOM 1222 C CA . MET A 1 148 ? 14.860 6.965 -9.781 1.00 90.44 148 MET A CA 1
ATOM 1223 C C . M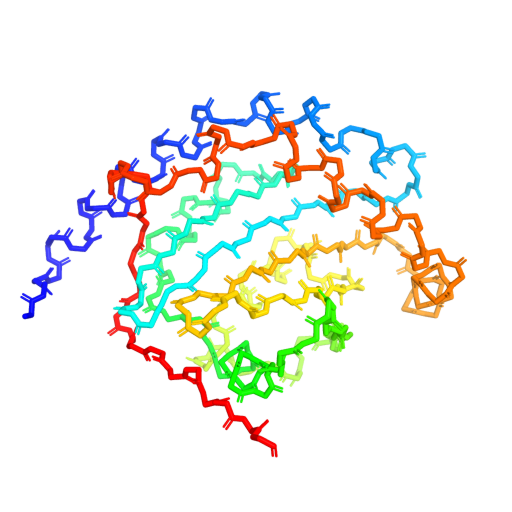ET A 1 148 ? 14.809 8.322 -10.489 1.00 90.44 148 MET A C 1
ATOM 1225 O O . MET A 1 148 ? 14.212 9.261 -9.967 1.00 90.44 148 MET A O 1
ATOM 1229 N N . ASN A 1 149 ? 15.360 8.414 -11.703 1.00 92.19 149 ASN A N 1
ATOM 1230 C CA . ASN A 1 149 ? 15.289 9.631 -12.509 1.00 92.19 149 ASN A CA 1
ATOM 1231 C C . ASN A 1 149 ? 13.845 10.002 -12.855 1.00 92.19 149 ASN A C 1
ATOM 1233 O O . ASN A 1 149 ? 13.498 11.180 -12.819 1.00 92.19 149 ASN A O 1
ATOM 1237 N N . PHE A 1 150 ? 12.992 9.027 -13.177 1.00 91.81 150 PHE A N 1
ATOM 1238 C CA . PHE A 1 150 ? 11.576 9.294 -13.402 1.00 91.81 150 PHE A CA 1
ATOM 1239 C C . PHE A 1 150 ? 10.931 9.884 -12.149 1.00 91.81 150 PHE A C 1
ATOM 1241 O O . PHE A 1 150 ? 10.355 10.965 -12.232 1.00 91.81 150 PHE A O 1
ATOM 1248 N N . TYR A 1 151 ? 11.063 9.226 -10.997 1.00 92.62 151 TYR A N 1
ATOM 1249 C CA . TYR A 1 151 ? 10.429 9.673 -9.761 1.00 92.62 151 TYR A CA 1
ATOM 1250 C C . TYR A 1 151 ? 10.901 11.071 -9.345 1.00 92.62 151 TYR A C 1
ATOM 1252 O O . TYR A 1 151 ? 10.067 11.921 -9.056 1.00 92.62 151 TYR A O 1
ATOM 1260 N N . LEU A 1 152 ? 12.210 11.341 -9.400 1.00 92.00 152 LEU A N 1
ATOM 1261 C CA . LEU A 1 152 ? 12.777 12.652 -9.062 1.00 92.00 152 LEU A CA 1
ATOM 1262 C C . LEU A 1 152 ? 12.295 13.768 -10.000 1.00 92.00 152 LEU A C 1
ATOM 1264 O O . LEU A 1 152 ? 12.038 14.881 -9.547 1.00 92.00 152 LEU A O 1
ATOM 1268 N N . ASN A 1 153 ? 12.151 13.474 -11.295 1.00 93.75 153 ASN A N 1
ATOM 1269 C CA . ASN A 1 153 ? 11.719 14.460 -12.288 1.00 93.75 153 ASN A CA 1
ATOM 1270 C C . ASN A 1 153 ? 10.193 14.622 -12.363 1.00 93.75 153 ASN A C 1
ATOM 1272 O O . ASN A 1 153 ? 9.716 15.575 -12.973 1.00 93.75 153 ASN A O 1
ATOM 1276 N N . ASN A 1 154 ? 9.425 13.706 -11.765 1.00 92.06 154 ASN A N 1
ATOM 1277 C CA . ASN A 1 154 ? 7.966 13.657 -11.881 1.00 92.06 154 ASN A CA 1
ATOM 1278 C C . ASN A 1 154 ? 7.252 13.661 -10.522 1.00 92.06 154 ASN A C 1
ATOM 1280 O O . ASN A 1 154 ? 6.088 13.277 -10.442 1.00 92.06 154 ASN A O 1
ATOM 1284 N N . THR A 1 155 ? 7.895 14.132 -9.450 1.00 91.69 155 THR A N 1
ATOM 1285 C CA . THR A 1 155 ? 7.293 14.173 -8.107 1.00 91.69 155 THR A CA 1
ATOM 1286 C C . THR A 1 155 ? 5.916 14.844 -8.101 1.00 91.69 155 THR A C 1
ATOM 1288 O O . THR A 1 155 ? 4.957 14.265 -7.607 1.00 91.69 155 THR A O 1
ATOM 1291 N N . GLN A 1 156 ? 5.769 16.012 -8.739 1.00 91.50 156 GLN A N 1
ATOM 1292 C CA . GLN A 1 156 ? 4.486 16.732 -8.807 1.00 91.50 156 GLN A CA 1
ATOM 1293 C C . GLN A 1 156 ? 3.377 15.930 -9.500 1.00 91.50 156 GLN A C 1
ATOM 1295 O O . GLN A 1 156 ? 2.211 16.021 -9.123 1.00 91.50 156 GLN A O 1
ATOM 1300 N N . LEU A 1 157 ? 3.736 15.135 -10.509 1.00 89.94 157 LEU A N 1
ATOM 1301 C CA . LEU A 1 157 ? 2.794 14.274 -11.213 1.00 89.94 157 LEU A CA 1
ATOM 1302 C C . LEU A 1 157 ? 2.302 13.140 -10.303 1.00 89.94 157 LEU A C 1
ATOM 1304 O O . LEU A 1 157 ? 1.112 12.829 -10.307 1.00 89.94 157 LEU A O 1
ATOM 1308 N N . LEU A 1 158 ? 3.195 12.555 -9.499 1.00 91.25 158 LEU A N 1
ATOM 1309 C CA . LEU A 1 158 ? 2.838 11.526 -8.517 1.00 91.25 158 LEU A CA 1
ATOM 1310 C C . LEU A 1 158 ? 1.938 12.100 -7.420 1.00 91.25 158 LEU A C 1
ATOM 1312 O O . LEU A 1 158 ? 0.925 11.492 -7.087 1.00 91.25 158 LEU A O 1
ATOM 1316 N N . GLU A 1 159 ? 2.265 13.289 -6.906 1.00 92.81 159 GLU A N 1
ATOM 1317 C CA . GLU A 1 159 ? 1.434 13.996 -5.925 1.00 92.81 159 GLU A CA 1
ATOM 1318 C C . GLU A 1 159 ? 0.035 14.293 -6.481 1.00 92.81 159 GLU A C 1
ATOM 1320 O O . GLU A 1 159 ? -0.961 14.024 -5.814 1.00 92.81 159 GLU A O 1
ATOM 1325 N N . TYR A 1 160 ? -0.062 14.764 -7.730 1.00 91.25 160 TYR A N 1
ATOM 1326 C CA . TYR A 1 160 ? -1.352 14.968 -8.391 1.00 91.25 160 TYR A CA 1
ATOM 1327 C C . TYR A 1 160 ? -2.133 13.658 -8.554 1.00 91.25 160 TYR A C 1
ATOM 1329 O O . TYR A 1 160 ? -3.345 13.633 -8.346 1.00 91.25 160 TYR A O 1
ATOM 1337 N N . GLY A 1 161 ? -1.451 12.561 -8.894 1.00 91.19 161 GLY A N 1
ATOM 1338 C CA . GLY A 1 161 ? -2.053 11.229 -8.961 1.00 91.19 161 GLY A CA 1
ATOM 1339 C C . GLY A 1 161 ? -2.617 10.769 -7.613 1.00 91.19 161 GLY A C 1
ATOM 1340 O O . GLY A 1 161 ? -3.718 10.221 -7.567 1.00 91.19 161 GLY A O 1
ATOM 1341 N N . ILE A 1 162 ? -1.905 11.046 -6.514 1.00 93.75 162 ILE A N 1
ATOM 1342 C CA . ILE A 1 162 ? -2.376 10.791 -5.145 1.00 93.75 162 ILE A CA 1
ATOM 1343 C C . ILE A 1 162 ? -3.608 11.641 -4.833 1.00 93.75 162 ILE A C 1
ATOM 1345 O O . ILE A 1 162 ? -4.635 11.098 -4.435 1.00 93.75 162 ILE A O 1
ATOM 1349 N N . ASP A 1 163 ? -3.546 12.951 -5.071 1.00 93.00 163 ASP A N 1
ATOM 1350 C CA . ASP A 1 163 ? -4.660 13.861 -4.787 1.00 93.00 163 ASP A CA 1
ATOM 1351 C C . ASP A 1 163 ? -5.906 13.492 -5.623 1.00 93.00 163 ASP A C 1
ATOM 1353 O O . ASP A 1 163 ? -7.040 13.512 -5.134 1.00 93.00 163 ASP A O 1
ATOM 1357 N N . TYR A 1 164 ? -5.713 13.076 -6.879 1.00 93.56 164 TYR A N 1
ATOM 1358 C CA . TYR A 1 164 ? -6.778 12.546 -7.729 1.00 93.56 164 TYR A CA 1
ATOM 1359 C C . TYR A 1 164 ? -7.365 11.243 -7.169 1.00 93.56 164 TYR A C 1
ATOM 1361 O O . TYR A 1 164 ? -8.592 11.097 -7.116 1.00 93.56 164 TYR A O 1
ATOM 1369 N N . PHE A 1 165 ? -6.515 10.304 -6.742 1.00 94.12 165 PHE A N 1
ATOM 1370 C CA . PHE A 1 165 ? -6.947 9.059 -6.112 1.00 94.12 165 PHE A CA 1
ATOM 1371 C C . PHE A 1 165 ? -7.771 9.334 -4.850 1.00 94.12 165 PHE A C 1
ATOM 1373 O O . PHE A 1 165 ? -8.881 8.817 -4.750 1.00 94.12 165 PHE A O 1
ATOM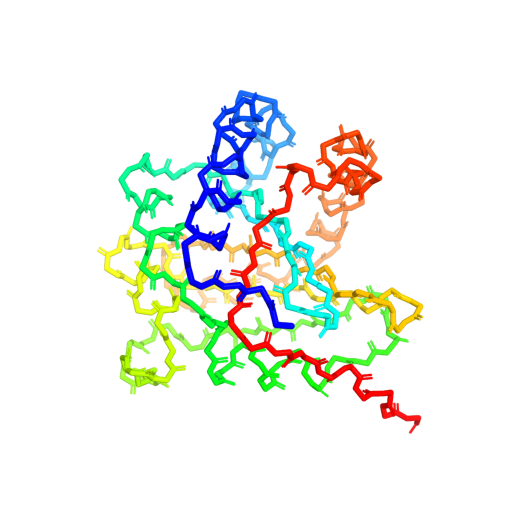 1380 N N . ASP A 1 166 ? -7.307 10.204 -3.952 1.00 94.38 166 ASP A N 1
ATOM 1381 C CA . ASP A 1 166 ? -7.996 10.549 -2.700 1.00 94.38 166 ASP A CA 1
ATOM 1382 C C . ASP A 1 166 ? -9.419 11.067 -2.952 1.00 94.38 166 ASP A C 1
ATOM 1384 O O . ASP A 1 166 ? -10.369 10.712 -2.247 1.00 94.38 166 ASP A O 1
ATOM 1388 N N . VAL A 1 167 ? -9.598 11.863 -4.010 1.00 95.38 167 VAL A N 1
ATOM 1389 C CA . VAL A 1 167 ? -10.912 12.378 -4.409 1.00 95.38 167 VAL A CA 1
ATOM 1390 C C . VAL A 1 167 ? -11.786 11.284 -5.025 1.00 95.38 167 VAL A C 1
ATOM 1392 O O . VAL A 1 167 ? -12.965 11.168 -4.682 1.00 95.38 167 VAL A O 1
ATOM 1395 N N . LYS A 1 168 ? -11.252 10.491 -5.960 1.00 95.38 168 LYS A N 1
ATOM 1396 C CA . LYS A 1 168 ? -12.044 9.518 -6.737 1.00 95.38 168 LYS A CA 1
ATOM 1397 C C . LYS A 1 168 ? -12.308 8.206 -6.008 1.00 95.38 168 LYS A C 1
ATOM 1399 O O . LYS A 1 168 ? -13.304 7.548 -6.304 1.00 95.38 168 LYS A O 1
ATOM 1404 N N . ALA A 1 169 ? -11.437 7.835 -5.079 1.00 95.75 169 ALA A N 1
ATOM 1405 C CA . ALA A 1 169 ? -11.527 6.629 -4.272 1.00 95.75 169 ALA A CA 1
ATOM 1406 C C . ALA A 1 169 ? -12.124 6.897 -2.886 1.00 95.75 169 ALA A C 1
ATOM 1408 O O . ALA A 1 169 ? -12.121 5.986 -2.064 1.00 95.75 169 ALA A O 1
ATOM 1409 N N . LYS A 1 170 ? -12.639 8.105 -2.605 1.00 95.75 170 LYS A N 1
ATOM 1410 C CA . LYS A 1 170 ? -13.100 8.521 -1.269 1.00 95.75 170 LYS A CA 1
ATOM 1411 C C . LYS A 1 170 ? -14.002 7.493 -0.576 1.00 95.75 170 LYS A C 1
ATOM 1413 O O . LYS A 1 170 ? -13.831 7.225 0.607 1.00 95.75 170 LYS A O 1
ATOM 1418 N N . ASP A 1 171 ? -14.950 6.905 -1.298 1.00 95.50 171 ASP A N 1
ATOM 1419 C CA . ASP A 1 171 ? -15.857 5.879 -0.769 1.00 95.50 171 ASP A CA 1
ATOM 1420 C C . ASP A 1 171 ? -15.193 4.495 -0.627 1.00 95.50 171 ASP A C 1
ATOM 1422 O O . ASP A 1 171 ? -15.570 3.699 0.240 1.00 95.50 171 ASP A O 1
ATOM 1426 N N . LEU A 1 172 ? -14.171 4.219 -1.444 1.00 96.00 172 LEU A N 1
ATOM 1427 C CA . LEU A 1 172 ? -13.363 3.005 -1.358 1.00 96.00 172 LEU A CA 1
ATOM 1428 C C . LEU A 1 172 ? -12.450 3.019 -0.127 1.00 96.00 172 LEU A C 1
ATOM 1430 O O . LEU A 1 172 ? -12.291 1.977 0.511 1.00 96.00 172 LEU A O 1
ATOM 1434 N N . ILE A 1 173 ? -11.883 4.185 0.202 1.00 96.38 173 ILE A N 1
ATOM 1435 C CA . ILE A 1 173 ? -10.945 4.394 1.320 1.00 96.38 173 ILE A CA 1
ATOM 1436 C C . ILE A 1 173 ? -11.621 4.831 2.626 1.00 96.38 173 ILE A C 1
ATOM 1438 O O . ILE A 1 173 ? -10.952 4.990 3.652 1.00 96.38 173 ILE A O 1
ATOM 1442 N N . ASP A 1 174 ? -12.943 5.025 2.610 1.00 95.94 174 ASP A N 1
ATOM 1443 C CA . ASP A 1 174 ? -13.724 5.242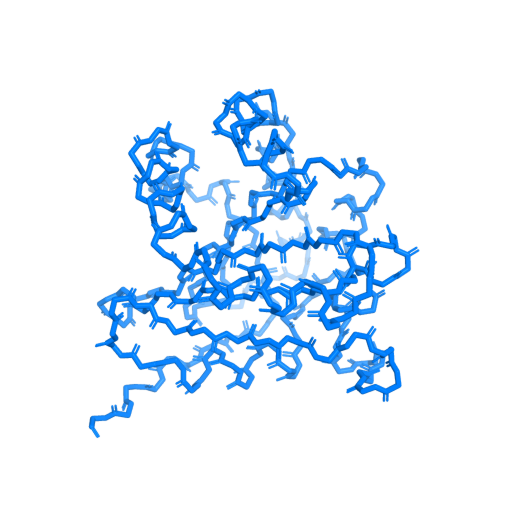 3.822 1.00 95.94 174 ASP A CA 1
ATOM 1444 C C . ASP A 1 174 ? -13.786 3.958 4.656 1.00 95.94 174 ASP A C 1
ATOM 1446 O O . ASP A 1 174 ? -14.297 2.919 4.226 1.00 95.94 174 ASP A O 1
ATOM 1450 N N . THR A 1 175 ? -13.277 4.071 5.879 1.00 95.81 175 THR A N 1
ATOM 1451 C CA . THR A 1 175 ? -13.100 2.993 6.856 1.00 95.81 175 THR A CA 1
ATOM 1452 C C . THR A 1 175 ? -14.098 3.076 8.012 1.00 95.81 175 THR A C 1
ATOM 1454 O O . THR A 1 175 ? -13.827 2.556 9.103 1.00 95.81 175 THR A O 1
ATOM 1457 N N . THR A 1 176 ? -15.217 3.777 7.812 1.00 95.25 176 THR A N 1
ATOM 1458 C CA . THR A 1 176 ? -16.365 3.759 8.732 1.00 95.25 176 THR A CA 1
ATOM 1459 C C . THR A 1 176 ? -16.930 2.341 8.848 1.00 95.25 176 THR A C 1
ATOM 1461 O O . THR A 1 176 ? -17.155 1.852 9.954 1.00 95.25 176 THR A O 1
ATOM 1464 N N . ASP A 1 177 ? -17.053 1.640 7.719 1.00 93.56 177 ASP A N 1
ATOM 1465 C CA . ASP A 1 177 ? -17.345 0.208 7.680 1.00 93.56 177 ASP A CA 1
ATOM 1466 C C . ASP A 1 177 ? -16.071 -0.605 7.949 1.00 93.56 177 ASP A C 1
ATOM 1468 O O . ASP A 1 177 ? -15.136 -0.634 7.143 1.00 93.56 177 ASP A O 1
ATOM 1472 N N . LYS A 1 178 ? -16.035 -1.275 9.104 1.00 92.00 178 LYS A N 1
ATOM 1473 C CA . LYS A 1 178 ? -14.880 -2.067 9.540 1.00 92.00 178 LYS A CA 1
ATOM 1474 C C . LYS A 1 178 ? -14.736 -3.401 8.815 1.00 92.00 178 LYS A C 1
ATOM 1476 O O . LYS A 1 178 ? -13.653 -3.971 8.865 1.00 92.00 178 LYS A O 1
ATOM 1481 N N . THR A 1 179 ? -15.755 -3.870 8.092 1.00 90.81 179 THR A N 1
ATOM 1482 C CA . THR A 1 179 ? -15.664 -5.123 7.317 1.00 90.81 179 THR A CA 1
ATOM 1483 C C . THR A 1 179 ? -14.699 -5.014 6.130 1.00 90.81 179 THR A C 1
ATOM 1485 O O . THR A 1 179 ? -14.216 -6.024 5.622 1.00 90.81 179 THR A O 1
ATOM 1488 N N . LYS A 1 180 ? -14.351 -3.782 5.736 1.00 94.94 180 LYS A N 1
ATOM 1489 C CA . LYS A 1 180 ? -13.328 -3.469 4.730 1.00 94.94 180 LYS A CA 1
ATOM 1490 C C . LYS A 1 180 ? -11.893 -3.690 5.225 1.00 94.94 180 LYS A C 1
ATOM 1492 O O . LYS A 1 180 ? -10.972 -3.712 4.411 1.00 94.94 180 LYS A O 1
ATOM 1497 N N . LEU A 1 181 ? -11.683 -3.779 6.542 1.00 95.69 181 LEU A N 1
ATOM 1498 C CA . LEU A 1 181 ? -10.353 -3.806 7.149 1.00 95.69 181 LEU A CA 1
ATOM 1499 C C . LEU A 1 181 ? -9.856 -5.231 7.369 1.00 95.69 181 LEU A C 1
ATOM 1501 O O . LEU A 1 181 ? -10.559 -6.073 7.922 1.00 95.69 181 LEU A O 1
ATOM 1505 N N . ALA A 1 182 ? -8.598 -5.461 7.012 1.00 95.19 182 ALA A N 1
ATOM 1506 C CA . ALA A 1 182 ? -7.828 -6.599 7.487 1.00 95.19 182 ALA A CA 1
ATOM 1507 C C . ALA A 1 182 ? -6.999 -6.210 8.712 1.00 95.19 182 ALA A C 1
ATOM 1509 O O . ALA A 1 182 ? -6.887 -5.037 9.065 1.00 95.19 182 ALA A O 1
ATOM 1510 N N . TYR A 1 183 ? -6.422 -7.209 9.374 1.00 93.94 183 TYR A N 1
ATOM 1511 C CA . TYR A 1 183 ? -5.690 -7.025 10.621 1.00 93.94 183 TYR A CA 1
ATOM 1512 C C . TYR A 1 183 ? -4.350 -7.752 10.597 1.00 93.94 183 TYR A C 1
ATOM 1514 O O . TYR A 1 183 ? -4.248 -8.937 10.259 1.00 93.94 183 TYR A O 1
ATOM 1522 N N . PHE A 1 184 ? -3.306 -7.034 11.001 1.00 91.06 184 PHE A N 1
ATOM 1523 C CA . PHE A 1 184 ? -2.054 -7.636 11.427 1.00 91.06 184 PHE A CA 1
ATOM 1524 C C . PHE A 1 184 ? -2.161 -8.087 12.886 1.00 91.06 184 PHE A C 1
ATOM 1526 O O . PHE A 1 184 ? -2.949 -7.568 13.672 1.00 91.06 184 PHE A O 1
ATOM 1533 N N . LYS A 1 185 ? -1.311 -9.039 13.279 1.00 89.06 185 LYS A N 1
ATOM 1534 C CA . LYS A 1 185 ? -1.148 -9.423 14.688 1.00 89.06 185 LYS A CA 1
ATOM 1535 C C . LYS A 1 185 ? -0.395 -8.365 15.497 1.00 89.06 185 LYS A C 1
ATOM 1537 O O . LYS A 1 185 ? -0.503 -8.342 16.719 1.00 89.06 185 LYS A O 1
ATOM 1542 N N . GLN A 1 186 ? 0.403 -7.533 14.828 1.00 87.56 186 GLN A N 1
ATOM 1543 C CA . GLN A 1 186 ? 1.178 -6.477 15.471 1.00 87.56 186 GLN A CA 1
ATOM 1544 C C . GLN A 1 186 ? 0.346 -5.206 15.643 1.00 87.56 186 GLN A C 1
ATOM 1546 O O . GLN A 1 186 ? -0.414 -4.836 14.751 1.00 87.56 186 GLN A O 1
ATOM 1551 N N . LYS A 1 187 ? 0.571 -4.499 16.752 1.00 86.88 187 LYS A N 1
ATOM 1552 C CA . LYS A 1 187 ? 0.188 -3.092 16.885 1.00 86.88 187 LYS A CA 1
ATOM 1553 C C . LYS A 1 187 ? 1.317 -2.204 16.385 1.00 86.88 187 LYS A C 1
ATOM 1555 O O . LYS A 1 187 ? 2.482 -2.601 16.408 1.00 86.88 187 LYS A O 1
ATOM 1560 N N . LEU A 1 188 ? 0.959 -1.006 15.952 1.00 87.50 188 LEU A N 1
ATOM 1561 C CA . LEU A 1 188 ? 1.883 -0.011 15.432 1.00 87.50 188 LEU A CA 1
ATOM 1562 C C . LEU A 1 188 ? 1.893 1.213 16.334 1.00 87.50 188 LEU A C 1
ATOM 1564 O O . LEU A 1 188 ? 0.899 1.532 16.989 1.00 87.50 188 LEU A O 1
ATOM 1568 N N . ASN A 1 189 ? 3.025 1.906 16.352 1.00 84.12 189 ASN A N 1
ATOM 1569 C CA . ASN A 1 189 ? 3.157 3.150 17.081 1.00 84.12 189 ASN A CA 1
ATOM 1570 C C . ASN A 1 189 ? 3.609 4.254 16.129 1.00 84.12 189 ASN A C 1
ATOM 1572 O O . ASN A 1 189 ? 4.724 4.226 15.620 1.00 84.12 189 ASN A O 1
ATOM 1576 N N . PHE A 1 190 ? 2.734 5.226 15.898 1.00 84.50 190 PHE A N 1
ATOM 1577 C CA . PHE A 1 190 ? 3.093 6.440 15.175 1.00 84.50 190 PHE A CA 1
ATOM 1578 C C . PHE A 1 190 ? 3.642 7.412 16.212 1.00 84.50 190 PHE A C 1
ATOM 1580 O O . PHE A 1 190 ? 2.878 8.134 16.857 1.00 84.50 190 PHE A O 1
ATOM 1587 N N . ASN A 1 191 ? 4.951 7.336 16.444 1.00 67.56 191 ASN A N 1
ATOM 1588 C CA . ASN A 1 191 ? 5.640 8.336 17.242 1.00 67.56 191 ASN A CA 1
ATOM 1589 C C . ASN A 1 191 ? 5.654 9.629 16.430 1.00 67.56 191 ASN A C 1
ATOM 1591 O O . ASN A 1 191 ? 6.199 9.656 15.329 1.00 67.56 191 ASN A O 1
ATOM 1595 N N . ILE A 1 192 ? 5.061 10.686 16.975 1.00 56.62 192 ILE A N 1
ATOM 1596 C CA . ILE A 1 192 ? 5.319 12.030 16.476 1.00 56.62 192 ILE A CA 1
ATOM 1597 C C . ILE A 1 192 ? 6.735 12.346 16.954 1.00 56.62 192 ILE A C 1
ATOM 1599 O O . ILE A 1 192 ? 6.978 12.438 18.157 1.00 56.62 192 ILE A O 1
ATOM 1603 N N . LEU A 1 193 ? 7.693 12.379 16.033 1.00 53.09 193 LEU A N 1
ATOM 1604 C CA . LEU A 1 193 ? 8.918 13.119 16.292 1.00 53.09 193 LEU A CA 1
ATOM 1605 C C . LEU A 1 193 ? 8.527 14.584 16.089 1.00 53.09 193 LEU A C 1
ATOM 1607 O O . LEU A 1 193 ? 8.282 14.981 14.949 1.00 53.09 193 LEU A O 1
ATOM 1611 N N . ASP A 1 194 ? 8.338 15.297 17.202 1.00 47.38 194 ASP A N 1
ATOM 1612 C CA . ASP A 1 194 ? 8.168 16.755 17.225 1.00 47.38 194 ASP A CA 1
ATOM 1613 C C . ASP A 1 194 ? 9.427 17.460 16.692 1.00 47.38 194 ASP A C 1
ATOM 1615 O O . ASP A 1 194 ? 10.552 16.995 17.012 1.00 47.38 194 ASP A O 1
#

Radius of gyration: 15.81 Å; chains: 1; bounding box: 37×34×42 Å

Sequence (194 aa):
MLDMLNLTETNALAYQYYLSTQKRLKTIYDHLISLGVPFFGYIKIFKDGSYLPLISNITTEFMQAYFSIIKNQGFSATTVINKTINTKYNYVFFPTEIEHYDKRKDPIMNLMYDFNIWKNMLGIYKLINSEFIECYMFSMEGSAIQAMNFYLNNTQLLEYGIDYFDVKAKDLIDTTDKTKLAYFKQKLNFNILD

pLDDT: mean 88.9, std 8.95, range [41.56, 97.38]